Protein AF-M4S5U8-F1 (afdb_monomer_lite)

Sequence (309 aa):
MIHGLSSDLPTFKSLTFRPGLNILLADKSAGATDRQSRNGAGKTSLVELIHFLFGANAGKDSIFRSSALVGHTFEARVDVGTTLVDVARSGAKPSRVVIQGDAASWPIPPSLDVKTGDQIISNENWRSVLGALMFGLNADSDGDENVRYRPSFRSLFSYFVRRQNSDGFLSPTQQSSKQQGWDQQVAISFLLGLDAAVPQQFQEVRTRERAMGELRKAAKDGATEQRRLAALREAQDRSARAYELADRRYRAGSIGWLDVLVAQSDLLAARASHAASLRQLSLARVDLFKALGGGWSIDGAHLSERSAK

pLDDT: mean 85.34, std 16.39, range [30.62, 98.19]

Radius of gyration: 32.42 Å; chains: 1; bounding box: 84×51×80 Å

Foldseek 3Di:
DWQWKDKPQPPDDIDGDDPDDDDDDFDQPPPDDVVVVPRPGCPLVVLLLVCQQQQDAQPCPRPLLPPSRQPMKMWIFDDFQNWTWIWIAGNVCSQKIWIDTDQPPFPDFFDQDPPPRTGIDTSQLSQLRSCCRVQVDHSVPSPDPVQVQAATSSLQVLLVRARVVQVCVVDNQRRGPPDDPLSSQLNVCSVVVHPSVVSRVVVVVVVVVVLVVQLVVLVVQLVVLVVVLVVLVVQLVVLVVLLVVQVVCVVVVNDDVVSNVVSVVSNVVSVVSNVVSVVSSVVSVVSNCVSVPNPDDPPPPPDDDDDDD

Secondary structure (DSSP, 8-state):
-EEEEEES-TT---EE--SS------PPPTT--TT--S-TTSHHHHHHHHHHHTT----TT-GGGSTTTTT-EEEEEEEETTEEEEEEEESSSTTEEEEES--TTSSSPPEE-TTT--EEEEHHHHHHHHHHHHH---TTTTS-TT-TTSPPHHHHHHHHS--GGGTTTS-TT-S-TT--HHHHHHHHHHHTT--THHHHHHHHHHHHHHHHHHHHHHHHHHHHHHHHHHHHHHHHHHHHHHHHHHHHHHHTTSS-HHHHHHHHHHHHHHHHHHHHHHHHHHHHHHHHHHHTT----------------

Structure (mmCIF, N/CA/C/O backbone):
data_AF-M4S5U8-F1
#
_entry.id   AF-M4S5U8-F1
#
loop_
_atom_site.group_PDB
_atom_site.id
_atom_site.type_symbol
_atom_site.label_atom_id
_atom_site.label_alt_id
_atom_site.label_comp_id
_atom_site.label_asym_id
_atom_site.label_entity_id
_atom_site.label_seq_id
_atom_site.pdbx_PDB_ins_code
_atom_site.Cartn_x
_atom_site.Cartn_y
_atom_site.Cartn_z
_atom_site.occupancy
_atom_site.B_iso_or_equiv
_atom_site.auth_seq_id
_atom_site.auth_comp_id
_atom_site.auth_asym_id
_atom_site.auth_atom_id
_atom_site.pdbx_PDB_model_num
ATOM 1 N N . MET A 1 1 ? -19.731 -8.470 14.432 1.00 88.00 1 MET A N 1
ATOM 2 C CA . MET A 1 1 ? -20.302 -7.103 14.515 1.00 88.00 1 MET A CA 1
ATOM 3 C C . MET A 1 1 ? -19.461 -6.272 15.477 1.00 88.00 1 MET A C 1
ATOM 5 O O . MET A 1 1 ? -18.872 -6.848 16.376 1.00 88.00 1 MET A O 1
ATOM 9 N N . ILE A 1 2 ? -19.361 -4.949 15.295 1.00 94.75 2 ILE A N 1
ATOM 10 C CA . ILE A 1 2 ? -18.727 -4.064 16.293 1.00 94.75 2 ILE A CA 1
ATOM 11 C C . ILE A 1 2 ? -19.793 -3.674 17.319 1.00 94.75 2 ILE A C 1
ATOM 13 O O . ILE A 1 2 ? -20.800 -3.076 16.947 1.00 94.75 2 ILE A O 1
ATOM 17 N N . HIS A 1 3 ? -19.570 -4.005 18.588 1.00 96.25 3 HIS A N 1
ATOM 18 C CA . HIS A 1 3 ? -20.490 -3.739 19.701 1.00 96.25 3 HIS A CA 1
ATOM 19 C C . HIS A 1 3 ? -20.165 -2.447 20.437 1.00 96.25 3 HIS A C 1
ATOM 21 O O . HIS A 1 3 ? -21.056 -1.798 20.980 1.00 96.25 3 HIS A O 1
ATOM 27 N N . GLY A 1 4 ? -18.901 -2.035 20.449 1.00 96.69 4 GLY A N 1
ATOM 28 C CA . GLY A 1 4 ? -18.519 -0.793 21.102 1.00 96.69 4 GLY A CA 1
ATOM 29 C C . GLY A 1 4 ? -17.078 -0.389 20.859 1.00 96.69 4 GLY A C 1
ATOM 30 O O . GLY A 1 4 ? -16.276 -1.170 20.347 1.00 96.69 4 GLY A O 1
ATOM 31 N N . LEU A 1 5 ? -16.786 0.859 21.210 1.00 97.44 5 LEU A N 1
ATOM 32 C CA . LEU A 1 5 ? -15.460 1.461 21.140 1.00 97.44 5 LEU A CA 1
ATOM 33 C C . LEU A 1 5 ? -15.178 2.222 22.433 1.00 97.44 5 LEU A C 1
ATOM 35 O O . LEU A 1 5 ? -16.024 2.995 22.893 1.00 97.44 5 LEU A O 1
ATOM 39 N N . SER A 1 6 ? -13.984 2.036 22.977 1.00 97.19 6 SER A N 1
ATOM 40 C CA . SER A 1 6 ? -13.510 2.620 24.236 1.00 97.19 6 SER A CA 1
ATOM 41 C C . SER A 1 6 ? -12.062 3.100 24.100 1.00 97.19 6 SER A C 1
ATOM 43 O O . SER A 1 6 ? -11.360 2.787 23.134 1.00 97.19 6 SER A O 1
ATOM 45 N N . SER A 1 7 ? -11.618 3.917 25.054 1.00 97.00 7 SER A N 1
ATOM 46 C CA . SER A 1 7 ? -10.222 4.335 25.184 1.00 97.00 7 SER A CA 1
ATOM 47 C C . SER A 1 7 ? -9.916 4.724 26.627 1.00 97.00 7 SER A C 1
ATOM 49 O O . SER A 1 7 ? -10.810 5.159 27.351 1.00 97.00 7 SER A O 1
ATOM 51 N N . ASP A 1 8 ? -8.647 4.610 27.020 1.00 96.12 8 ASP A N 1
ATOM 52 C CA . ASP A 1 8 ? -8.120 5.147 28.282 1.00 96.12 8 ASP A CA 1
ATOM 53 C C . ASP A 1 8 ? -7.938 6.681 28.265 1.00 96.12 8 ASP A C 1
ATOM 55 O O . ASP A 1 8 ? -7.602 7.285 29.284 1.00 96.12 8 ASP A O 1
ATOM 59 N N . LEU A 1 9 ? -8.162 7.333 27.119 1.00 94.19 9 LEU A N 1
ATOM 60 C CA . LEU A 1 9 ? -8.158 8.785 26.991 1.00 94.19 9 LEU A CA 1
ATOM 61 C C . LEU A 1 9 ? -9.348 9.385 27.771 1.00 94.19 9 LEU A C 1
ATOM 63 O O . LEU A 1 9 ? -10.492 9.158 27.376 1.00 94.19 9 LEU A O 1
ATOM 67 N N . PRO A 1 10 ? -9.131 10.234 28.799 1.00 91.44 10 PRO A N 1
ATOM 68 C CA . PRO A 1 10 ? -10.216 10.725 29.662 1.00 91.44 10 PRO A CA 1
ATOM 69 C C . PRO A 1 10 ? -11.308 11.524 28.941 1.00 91.44 10 PRO A C 1
ATOM 71 O O . PRO A 1 10 ? -12.444 11.600 29.399 1.00 91.44 10 PRO A O 1
ATOM 74 N N . THR A 1 11 ? -10.969 12.151 27.814 1.00 89.12 11 THR A N 1
ATOM 75 C CA . THR A 1 11 ? -11.906 12.933 26.996 1.00 89.12 11 THR A CA 1
ATOM 76 C C . THR A 1 11 ? -12.647 12.089 25.957 1.00 89.12 11 THR A C 1
ATOM 78 O O . THR A 1 11 ? -13.518 12.610 25.254 1.00 89.12 11 THR A O 1
ATOM 81 N N . PHE A 1 12 ? -12.321 10.799 25.832 1.00 90.62 12 PHE A N 1
ATOM 82 C CA . PHE A 1 12 ? -12.976 9.897 24.898 1.00 90.62 12 PHE A CA 1
ATOM 83 C C . PHE A 1 12 ? -14.373 9.528 25.396 1.00 90.62 12 PHE A C 1
ATOM 85 O O . PHE A 1 12 ? -14.568 9.115 26.535 1.00 90.62 12 PHE A O 1
ATOM 92 N N . LYS A 1 13 ? -15.364 9.651 24.513 1.00 90.25 13 LYS A N 1
ATOM 93 C CA . LYS A 1 13 ? -16.731 9.213 24.792 1.00 90.25 13 LYS A CA 1
ATOM 94 C C . LYS A 1 13 ? -16.905 7.800 24.257 1.00 90.25 13 LYS A C 1
ATOM 96 O O . LYS A 1 13 ? -16.946 7.622 23.041 1.00 90.25 13 LYS A O 1
ATOM 101 N N . SER A 1 14 ? -17.010 6.826 25.157 1.00 93.38 14 SER A N 1
ATOM 102 C CA . SER A 1 14 ? -17.259 5.435 24.779 1.00 93.38 14 SER A CA 1
ATOM 103 C C . SER A 1 14 ? -18.553 5.307 23.981 1.00 93.38 14 SER A C 1
ATOM 105 O O . SER A 1 14 ? -19.569 5.927 24.301 1.00 93.38 14 SER A O 1
ATOM 107 N N . LEU A 1 15 ? -18.498 4.504 22.925 1.00 93.56 15 LEU A N 1
ATOM 108 C CA . LEU A 1 15 ? -19.612 4.268 22.019 1.00 93.56 15 LEU A CA 1
ATOM 109 C C . LEU A 1 15 ? -20.100 2.837 22.194 1.00 93.56 15 LEU A C 1
ATOM 111 O O . LEU A 1 15 ? -19.299 1.906 22.241 1.00 93.56 15 LEU A O 1
ATOM 115 N N . THR A 1 16 ? -21.417 2.664 22.235 1.00 95.38 16 THR A N 1
ATOM 116 C CA . THR A 1 16 ? -22.066 1.352 22.249 1.00 95.38 16 THR A CA 1
ATOM 117 C C . THR A 1 16 ? -23.005 1.278 21.060 1.00 95.38 16 THR A C 1
ATOM 119 O O . THR A 1 16 ? -23.885 2.125 20.902 1.00 95.38 16 THR A O 1
ATOM 122 N N . PHE A 1 17 ? -22.807 0.271 20.222 1.00 94.81 17 PHE A N 1
ATOM 123 C CA . PHE A 1 17 ? -23.616 0.029 19.041 1.00 94.81 17 PHE A CA 1
ATOM 124 C C . PHE A 1 17 ? -24.693 -1.000 19.348 1.00 94.81 17 PHE A C 1
ATOM 126 O O . PHE A 1 17 ? -24.473 -1.974 20.066 1.00 94.81 17 PHE A O 1
ATOM 133 N N . ARG A 1 18 ? -25.876 -0.779 18.784 1.00 93.50 18 ARG A N 1
ATOM 134 C CA . ARG A 1 18 ? -26.993 -1.724 18.845 1.00 93.50 18 ARG A CA 1
ATOM 135 C C . ARG A 1 18 ? -27.169 -2.403 17.488 1.00 93.50 18 ARG A C 1
ATOM 137 O O . ARG A 1 18 ? -26.711 -1.858 16.483 1.00 93.50 18 ARG A O 1
ATOM 144 N N . PRO A 1 19 ? -27.828 -3.569 17.418 1.00 92.38 19 PRO A N 1
ATOM 145 C CA . PRO A 1 19 ? -28.189 -4.161 16.137 1.00 92.38 19 PRO A CA 1
ATOM 146 C C . PRO A 1 19 ? -28.996 -3.178 15.275 1.00 92.38 19 PRO A C 1
ATOM 148 O O . PRO A 1 19 ? -29.850 -2.454 15.785 1.00 92.38 19 PRO A O 1
ATOM 151 N N . GLY A 1 20 ? -28.726 -3.157 13.968 1.00 91.56 20 GLY A N 1
ATOM 152 C CA . GLY A 1 20 ? -29.392 -2.268 13.014 1.00 91.56 20 GLY A CA 1
ATOM 153 C C . GLY A 1 20 ? -28.643 -0.957 12.748 1.00 91.56 20 GLY A C 1
ATOM 154 O O . GLY A 1 20 ? -27.411 -0.901 12.764 1.00 91.56 20 GLY A O 1
ATOM 155 N N . LEU A 1 21 ? -29.396 0.099 12.432 1.00 92.69 21 LEU A N 1
ATOM 156 C CA . LEU A 1 21 ? -28.840 1.390 12.032 1.00 92.69 21 LEU A CA 1
ATOM 157 C C . LEU A 1 21 ? -28.431 2.217 13.257 1.00 92.69 21 LEU A C 1
ATOM 159 O O . LEU A 1 21 ? -29.268 2.604 14.068 1.00 92.69 21 LEU A O 1
ATOM 163 N N . ASN A 1 22 ? -27.143 2.547 13.340 1.00 91.50 22 ASN A N 1
ATOM 164 C CA . ASN A 1 22 ? -26.602 3.467 14.336 1.00 91.50 22 ASN A CA 1
ATOM 165 C C . ASN A 1 22 ? -26.233 4.782 13.636 1.00 91.50 22 ASN A C 1
ATOM 167 O O . ASN A 1 22 ? -25.471 4.772 12.670 1.00 91.50 22 ASN A O 1
ATOM 171 N N . ILE A 1 23 ? -26.759 5.911 14.116 1.00 89.31 23 ILE A N 1
ATOM 172 C CA . ILE A 1 23 ? -26.497 7.239 13.542 1.00 89.31 23 ILE A CA 1
ATOM 173 C C . ILE A 1 23 ? -25.666 8.045 14.537 1.00 89.31 23 ILE A C 1
ATOM 175 O O . ILE A 1 23 ? -26.127 8.348 15.635 1.00 89.31 23 ILE A O 1
ATOM 179 N N . LEU A 1 24 ? -24.448 8.424 14.142 1.00 85.00 24 LEU A N 1
ATOM 180 C CA . LEU A 1 24 ? -23.614 9.329 14.929 1.00 85.00 24 LEU A CA 1
ATOM 181 C C . LEU A 1 24 ? -23.887 10.784 14.533 1.00 85.00 24 LEU A C 1
ATOM 183 O O . LEU A 1 24 ? -23.450 11.259 13.481 1.00 85.00 24 LEU A O 1
ATOM 187 N N . LEU A 1 25 ? -24.563 11.509 15.418 1.00 80.88 25 LEU A N 1
ATOM 188 C CA . LEU A 1 25 ? -24.737 12.954 15.318 1.00 80.88 25 LEU A CA 1
ATOM 189 C C . LEU A 1 25 ? -23.608 13.660 16.067 1.00 80.88 25 LEU A C 1
ATOM 191 O O . LEU A 1 25 ? -23.075 13.152 17.048 1.00 80.88 25 LEU A O 1
ATOM 195 N N . ALA A 1 26 ? -23.195 14.816 15.558 1.00 73.31 26 ALA A N 1
ATOM 196 C CA . ALA A 1 26 ? -22.118 15.575 16.179 1.00 73.31 26 ALA A CA 1
ATOM 197 C C . ALA A 1 26 ? -22.277 17.049 15.815 1.00 73.31 26 ALA A C 1
ATOM 199 O O . ALA A 1 26 ? -22.361 17.372 14.623 1.00 73.31 26 ALA A O 1
ATOM 200 N N . ASP A 1 27 ? -22.330 17.902 16.827 1.00 64.88 27 ASP A N 1
ATOM 201 C CA . ASP A 1 27 ? -22.633 19.316 16.653 1.00 64.88 27 ASP A CA 1
ATOM 202 C C . ASP A 1 27 ? -21.389 20.093 16.234 1.00 64.88 27 ASP A C 1
ATOM 204 O O . ASP A 1 27 ? -20.290 19.885 16.752 1.00 64.88 27 ASP A O 1
ATOM 208 N N . LYS A 1 28 ? -21.557 20.982 15.253 1.00 60.09 28 LYS A N 1
ATOM 209 C CA . LYS A 1 28 ? -20.497 21.890 14.811 1.00 60.09 28 LYS A CA 1
ATOM 210 C C . LYS A 1 28 ? -20.507 23.088 15.762 1.00 60.09 28 LYS A C 1
ATOM 212 O O . LYS A 1 28 ? -21.511 23.788 15.852 1.00 60.09 28 LYS A O 1
ATOM 217 N N . SER A 1 29 ? -19.414 23.325 16.481 1.00 57.16 29 SER A N 1
ATOM 218 C CA . SER A 1 29 ? -19.268 24.515 17.324 1.00 57.16 29 SER A CA 1
ATOM 219 C C . SER A 1 29 ? -19.345 25.791 16.473 1.00 57.16 29 SER A C 1
ATOM 221 O O . SER A 1 29 ? -18.844 25.829 15.342 1.00 57.16 29 SER A O 1
ATOM 223 N N . ALA A 1 30 ? -19.976 26.840 17.010 1.00 49.19 30 ALA A N 1
ATOM 224 C CA . ALA A 1 30 ? -20.129 28.127 16.336 1.00 49.19 30 ALA A CA 1
ATOM 225 C C . ALA A 1 30 ? -18.745 28.731 16.019 1.00 49.19 30 ALA A C 1
ATOM 227 O O . ALA A 1 30 ? -17.994 29.070 16.929 1.00 49.19 30 ALA A O 1
ATOM 228 N N . GLY A 1 31 ? -18.391 28.814 14.731 1.00 54.75 31 GLY A N 1
ATOM 229 C CA . GLY A 1 31 ? -17.110 29.362 14.252 1.00 54.75 31 GLY A CA 1
ATOM 230 C C . GLY A 1 31 ? -16.241 28.409 13.416 1.00 54.75 31 GLY A C 1
ATOM 231 O O . GLY A 1 31 ? -15.246 28.848 12.843 1.00 54.75 31 GLY A O 1
ATOM 232 N N . ALA A 1 32 ? -16.599 27.126 13.289 1.00 51.06 32 ALA A N 1
ATOM 233 C CA . ALA A 1 32 ? -15.823 26.182 12.480 1.00 51.06 32 ALA A CA 1
ATOM 234 C C . ALA A 1 32 ? -16.017 26.418 10.964 1.00 51.06 32 ALA A C 1
ATOM 236 O O . ALA A 1 32 ? -17.107 26.224 10.419 1.00 51.06 32 ALA A O 1
ATOM 237 N N . THR A 1 33 ? -14.942 26.802 10.271 1.00 49.12 33 THR A N 1
ATOM 238 C CA . THR A 1 33 ? -14.899 26.977 8.806 1.00 49.12 33 THR A CA 1
ATOM 239 C C . THR A 1 33 ? -14.575 25.661 8.088 1.00 49.12 33 THR A C 1
ATOM 241 O O . THR A 1 33 ? -13.889 24.799 8.632 1.00 49.12 33 THR A O 1
ATOM 244 N N . ASP A 1 34 ? -15.024 25.502 6.837 1.00 49.66 34 ASP A N 1
ATOM 245 C CA . ASP A 1 34 ? -14.869 24.257 6.051 1.00 49.66 34 ASP A CA 1
ATOM 246 C C . ASP A 1 34 ? -13.413 23.871 5.728 1.00 49.66 34 ASP A C 1
ATOM 248 O O . ASP A 1 34 ? -13.135 22.736 5.345 1.00 49.66 34 ASP A O 1
ATOM 252 N N . ARG A 1 35 ? -12.452 24.784 5.927 1.00 44.44 35 ARG A N 1
ATOM 253 C CA . ARG A 1 35 ? -11.011 24.511 5.774 1.00 44.44 35 ARG A CA 1
ATOM 254 C C . ARG A 1 35 ? -10.359 23.882 7.011 1.00 44.44 35 ARG A C 1
ATOM 256 O O . ARG A 1 35 ? -9.216 23.443 6.929 1.00 44.44 35 ARG A O 1
ATOM 263 N N . GLN A 1 36 ? -11.072 23.775 8.131 1.00 43.41 36 GLN A N 1
ATOM 264 C CA . GLN A 1 36 ? -10.662 22.983 9.293 1.00 43.41 36 GLN A CA 1
ATOM 265 C C . GLN A 1 36 ? -11.281 21.577 9.185 1.00 43.41 36 GLN A C 1
ATOM 267 O O . GLN A 1 36 ? -12.171 21.201 9.941 1.00 43.41 36 GLN A O 1
ATOM 272 N N . SER A 1 37 ? -10.829 20.795 8.198 1.00 43.94 37 SER A N 1
ATOM 273 C CA . SER A 1 37 ? -11.442 19.516 7.783 1.00 43.94 37 SER A CA 1
ATOM 274 C C . SER A 1 37 ? -11.363 18.374 8.806 1.00 43.94 37 SER A C 1
ATOM 276 O O . SER A 1 37 ? -11.996 17.331 8.633 1.00 43.94 37 SER A O 1
ATOM 278 N N . ARG A 1 38 ? -10.631 18.547 9.913 1.00 44.03 38 ARG A N 1
ATOM 279 C CA . ARG A 1 38 ? -10.746 17.665 11.081 1.00 44.03 38 ARG A CA 1
ATOM 280 C C . ARG A 1 38 ? -12.008 18.056 11.840 1.00 44.03 38 ARG A C 1
ATOM 282 O O . ARG A 1 38 ? -11.930 18.701 12.876 1.00 44.03 38 ARG A O 1
ATOM 289 N N . ASN A 1 39 ? -13.160 17.704 11.267 1.00 45.66 39 ASN A N 1
ATOM 290 C CA . ASN A 1 39 ? -14.496 18.016 11.773 1.00 45.66 39 ASN A CA 1
ATOM 291 C C . ASN A 1 39 ? -14.538 17.882 13.304 1.00 45.66 39 ASN A C 1
ATOM 293 O O . ASN A 1 39 ? -14.480 16.765 13.828 1.00 45.66 39 ASN A O 1
ATOM 297 N N . GLY A 1 40 ? -14.615 19.029 13.991 1.00 47.41 40 GLY A N 1
ATOM 298 C CA . GLY A 1 40 ? -14.373 19.246 15.427 1.00 47.41 40 GLY A CA 1
ATOM 299 C C . GLY A 1 40 ? -15.321 18.549 16.410 1.00 47.41 40 GLY A C 1
ATOM 300 O O . GLY A 1 40 ? -15.451 18.986 17.544 1.00 47.41 40 GLY A O 1
ATOM 301 N N . ALA A 1 41 ? -15.972 17.469 15.985 1.00 50.78 41 ALA A N 1
ATOM 302 C CA . ALA A 1 41 ? -16.919 16.688 16.767 1.00 50.78 41 ALA A CA 1
ATOM 303 C C . ALA A 1 41 ? -16.683 15.161 16.666 1.00 50.78 41 ALA A C 1
ATOM 305 O O . ALA A 1 41 ? -17.483 14.376 17.163 1.00 50.78 41 ALA A O 1
ATOM 306 N N . GLY A 1 42 ? -15.592 14.716 16.020 1.00 69.00 42 GLY A N 1
ATOM 307 C CA . GLY A 1 42 ? -15.089 13.334 16.127 1.00 69.00 42 GLY A CA 1
ATOM 308 C C . GLY A 1 42 ? -15.621 12.306 15.117 1.00 69.00 42 GLY A C 1
ATOM 309 O O . GLY A 1 42 ? -15.156 11.171 15.125 1.00 69.00 42 GLY A O 1
ATOM 310 N N . LYS A 1 43 ? -16.524 12.679 14.197 1.00 79.81 43 LYS A N 1
ATOM 311 C CA . LYS A 1 43 ? -17.115 11.748 13.205 1.00 79.81 43 LYS A CA 1
ATOM 312 C C . LYS A 1 43 ? -16.084 11.093 12.284 1.00 79.81 43 LYS A C 1
ATOM 314 O O . LYS A 1 43 ? -16.025 9.876 12.172 1.00 79.81 43 LYS A O 1
ATOM 319 N N . THR A 1 44 ? -15.249 11.898 11.631 1.00 82.69 44 THR A N 1
ATOM 320 C CA . THR A 1 44 ? -14.193 11.377 10.749 1.00 82.69 44 THR A CA 1
ATOM 321 C C . THR A 1 44 ? -13.159 10.587 11.556 1.00 82.69 44 THR A C 1
ATOM 323 O O . THR A 1 44 ? -12.703 9.539 11.112 1.00 82.69 44 THR A O 1
ATOM 326 N N . SER A 1 45 ? -12.850 11.038 12.777 1.00 86.62 45 SER A N 1
ATOM 327 C CA . SER A 1 45 ? -11.944 10.339 13.694 1.00 86.62 45 SER A CA 1
ATOM 328 C C . SER A 1 45 ? -12.457 8.955 14.096 1.00 86.62 45 SER A C 1
ATOM 330 O O . SER A 1 45 ? -11.645 8.055 14.269 1.00 86.62 45 SER A O 1
ATOM 332 N N . LEU A 1 46 ? -13.779 8.760 14.192 1.00 90.12 46 LEU A N 1
ATOM 333 C CA . LEU A 1 46 ? -14.381 7.449 14.444 1.00 90.12 46 LEU A CA 1
ATOM 334 C C . LEU A 1 46 ? -14.071 6.458 13.314 1.00 90.12 46 LEU A C 1
ATOM 336 O O . LEU A 1 46 ? -13.668 5.328 13.573 1.00 90.12 46 LEU A O 1
ATOM 340 N N . VAL A 1 47 ? -14.235 6.883 12.061 1.00 92.06 47 VAL A N 1
ATOM 341 C CA . VAL A 1 47 ? -13.941 6.039 10.891 1.00 92.06 47 VAL A CA 1
ATOM 342 C C . VAL A 1 47 ? -12.453 5.679 10.849 1.00 92.06 47 VAL A C 1
ATOM 344 O O . VAL A 1 47 ? -12.095 4.523 10.621 1.00 92.06 47 VAL A O 1
ATOM 347 N N . GLU A 1 48 ? -11.575 6.645 11.132 1.00 92.75 48 GLU A N 1
ATOM 348 C CA . GLU A 1 48 ? -10.132 6.392 11.242 1.00 92.75 48 GLU A CA 1
ATOM 349 C C . GLU A 1 48 ? -9.796 5.454 12.409 1.00 92.75 48 GLU A C 1
ATOM 351 O O . GLU A 1 48 ? -8.907 4.615 12.277 1.00 92.75 48 GLU A O 1
ATOM 356 N N . LEU A 1 49 ? -10.525 5.542 13.526 1.00 95.19 49 LEU A N 1
ATOM 357 C CA . LEU A 1 49 ? -10.358 4.651 14.673 1.00 95.19 49 LEU A CA 1
ATOM 358 C C . LEU A 1 49 ? -10.738 3.214 14.330 1.00 95.19 49 LEU A C 1
ATOM 360 O O . LEU A 1 49 ? -9.974 2.300 14.629 1.00 95.19 49 LEU A O 1
ATOM 364 N N . ILE A 1 50 ? -11.863 3.005 13.646 1.00 96.25 50 ILE A N 1
ATOM 365 C CA . ILE A 1 50 ? -12.245 1.672 13.172 1.00 96.25 50 ILE A CA 1
ATOM 366 C C . ILE A 1 50 ? -11.168 1.142 12.221 1.00 96.25 50 ILE A C 1
ATOM 368 O O . ILE A 1 50 ? -10.710 0.016 12.368 1.00 96.25 50 ILE A O 1
ATOM 372 N N . HIS A 1 51 ? -10.659 1.940 11.284 1.00 96.00 51 HIS A N 1
ATOM 373 C CA . HIS A 1 51 ? -9.552 1.463 10.456 1.00 96.00 51 HIS A CA 1
ATOM 374 C C . HIS A 1 51 ? -8.300 1.118 11.255 1.00 96.00 51 HIS A C 1
ATOM 376 O O . HIS A 1 51 ? -7.671 0.100 10.955 1.00 96.00 51 HIS A O 1
ATOM 382 N N . PHE A 1 52 ? -7.942 1.947 12.234 1.00 96.69 52 PHE A N 1
ATOM 383 C CA . PHE A 1 52 ? -6.805 1.715 13.107 1.00 96.69 52 PHE A CA 1
ATOM 384 C C . PHE A 1 52 ? -6.973 0.428 13.906 1.00 96.69 52 PHE A C 1
ATOM 386 O O . PHE A 1 52 ? -6.070 -0.386 13.886 1.00 96.69 52 PHE A O 1
ATOM 393 N N . LEU A 1 53 ? -8.116 0.150 14.524 1.00 97.62 53 LEU A N 1
ATOM 394 C CA . LEU A 1 53 ? -8.313 -1.100 15.270 1.00 97.62 53 LEU A CA 1
ATOM 395 C C . LEU A 1 53 ? -8.310 -2.331 14.346 1.00 97.62 53 LEU A C 1
ATOM 397 O O . LEU A 1 53 ? -7.723 -3.362 14.671 1.00 97.62 53 LEU A O 1
ATOM 401 N N . PHE A 1 54 ? -8.825 -2.188 13.125 1.00 97.06 54 PHE A N 1
ATOM 402 C CA . PHE A 1 54 ? -8.923 -3.257 12.129 1.00 97.06 54 PHE A CA 1
ATOM 403 C C . PHE A 1 54 ? -7.760 -3.227 11.129 1.00 97.06 54 PHE A C 1
ATOM 405 O O . PHE A 1 54 ? -7.938 -3.216 9.910 1.00 97.06 54 PHE A O 1
ATOM 412 N N . GLY A 1 55 ? -6.527 -3.190 11.625 1.00 95.06 55 GLY A N 1
ATOM 413 C CA . GLY A 1 55 ? -5.374 -3.538 10.795 1.00 95.06 55 GLY A CA 1
ATOM 414 C C . GLY A 1 55 ? -4.708 -2.406 10.003 1.00 95.06 55 GLY A C 1
ATOM 415 O O . GLY A 1 55 ? -3.716 -2.669 9.325 1.00 95.06 55 GLY A O 1
ATOM 416 N N . ALA A 1 56 ? -5.192 -1.158 10.038 1.00 94.75 56 ALA A N 1
ATOM 417 C CA . ALA A 1 56 ? -4.528 -0.078 9.302 1.00 94.75 56 ALA A CA 1
ATOM 418 C C . ALA A 1 56 ? -3.120 0.218 9.848 1.00 94.75 56 ALA A C 1
ATOM 420 O O . ALA A 1 56 ? -2.848 0.142 11.049 1.00 94.75 56 ALA A O 1
ATOM 421 N N . ASN A 1 57 ? -2.218 0.598 8.943 1.00 92.88 57 ASN A N 1
ATOM 422 C CA . ASN A 1 57 ? -0.873 1.018 9.314 1.00 92.88 57 ASN A CA 1
ATOM 423 C C . ASN A 1 57 ? -0.912 2.400 9.975 1.00 92.88 57 ASN A C 1
ATOM 425 O O . ASN A 1 57 ? -1.488 3.342 9.433 1.00 92.88 57 ASN A O 1
ATOM 429 N N . ALA A 1 58 ? -0.235 2.538 11.115 1.00 92.25 58 ALA A N 1
ATOM 430 C CA . ALA A 1 58 ? -0.028 3.821 11.779 1.00 92.25 58 ALA A CA 1
ATOM 431 C C . ALA A 1 58 ? 1.411 4.314 11.546 1.00 92.25 58 ALA 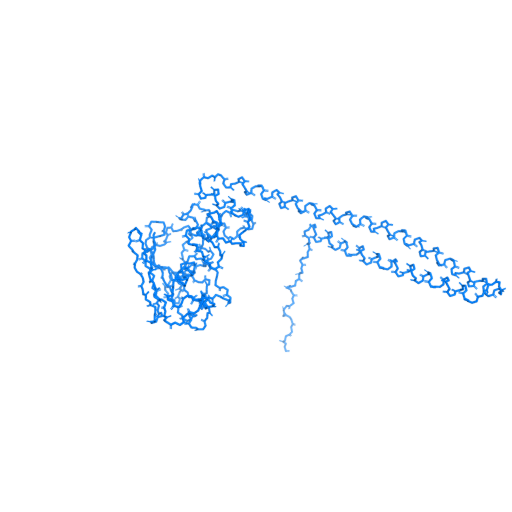A C 1
ATOM 433 O O . ALA A 1 58 ? 2.302 4.176 12.390 1.00 92.25 58 ALA A O 1
ATOM 434 N N . GLY A 1 59 ? 1.637 4.879 10.356 1.00 89.81 59 GLY A N 1
ATOM 435 C CA . GLY A 1 59 ? 2.872 5.591 10.008 1.00 89.81 59 GLY A CA 1
ATOM 436 C C . GLY A 1 59 ? 3.035 6.895 10.798 1.00 89.81 59 GLY A C 1
ATOM 437 O O . GLY A 1 59 ? 2.152 7.266 11.567 1.00 89.81 59 GLY A O 1
ATOM 438 N N . LYS A 1 60 ? 4.159 7.599 10.613 1.00 87.62 60 LYS A N 1
ATOM 439 C CA . LYS A 1 60 ? 4.492 8.823 11.373 1.00 87.62 60 LYS A CA 1
ATOM 440 C C . LYS A 1 60 ? 3.398 9.899 11.302 1.00 87.62 60 LYS A C 1
ATOM 442 O O . LYS A 1 60 ? 3.148 10.558 12.302 1.00 87.62 60 LYS A O 1
ATOM 447 N N . ASP A 1 61 ? 2.704 9.989 10.171 1.00 87.50 61 ASP A N 1
ATOM 448 C CA . ASP A 1 61 ? 1.642 10.976 9.932 1.00 87.50 61 ASP A CA 1
ATOM 449 C C . ASP A 1 61 ? 0.264 10.545 10.469 1.00 87.50 61 ASP A C 1
ATOM 451 O O . ASP A 1 61 ? -0.729 11.257 10.317 1.00 87.50 61 ASP A O 1
ATOM 455 N N . SER A 1 62 ? 0.169 9.361 11.086 1.00 89.81 62 SER A N 1
ATOM 456 C CA . SER A 1 62 ? -1.081 8.869 11.664 1.00 89.81 62 SER A CA 1
ATOM 457 C C . SER A 1 62 ? -1.517 9.733 12.841 1.00 89.81 62 SER A C 1
ATOM 459 O O . SER A 1 62 ? -0.726 10.049 13.731 1.00 89.81 62 SER A O 1
ATOM 461 N N . ILE A 1 63 ? -2.816 10.032 12.913 1.00 91.06 63 ILE A N 1
ATOM 462 C CA . ILE A 1 63 ? -3.401 10.801 14.017 1.00 91.06 63 ILE A CA 1
ATOM 463 C C . ILE A 1 63 ? -3.144 10.129 15.373 1.00 91.06 63 ILE A C 1
ATOM 465 O O . ILE A 1 63 ? -2.888 10.816 16.360 1.00 91.06 63 ILE A O 1
ATOM 469 N N . PHE A 1 64 ? -3.115 8.794 15.399 1.00 93.88 64 PHE A N 1
ATOM 470 C CA . PHE A 1 64 ? -2.874 7.996 16.602 1.00 93.88 64 PHE A CA 1
ATOM 471 C C . PHE A 1 64 ? -1.424 8.075 17.082 1.00 93.88 64 PHE A C 1
ATOM 473 O O . PHE A 1 64 ? -1.131 7.678 18.200 1.00 93.88 64 PHE A O 1
ATOM 480 N N . ARG A 1 65 ? -0.513 8.614 16.263 1.00 93.69 65 ARG A N 1
ATOM 481 C CA . ARG A 1 65 ? 0.891 8.863 16.619 1.00 93.69 65 ARG A CA 1
ATOM 482 C C . ARG A 1 65 ? 1.185 10.323 16.949 1.00 93.69 65 ARG A C 1
ATOM 484 O O . ARG A 1 65 ? 2.342 10.672 17.168 1.00 93.69 65 ARG A O 1
ATOM 491 N N . SER A 1 66 ? 0.156 11.166 17.024 1.00 93.50 66 SER A N 1
ATOM 492 C CA . SER A 1 66 ? 0.303 12.518 17.562 1.00 93.50 66 SER A CA 1
ATOM 493 C C . SER A 1 66 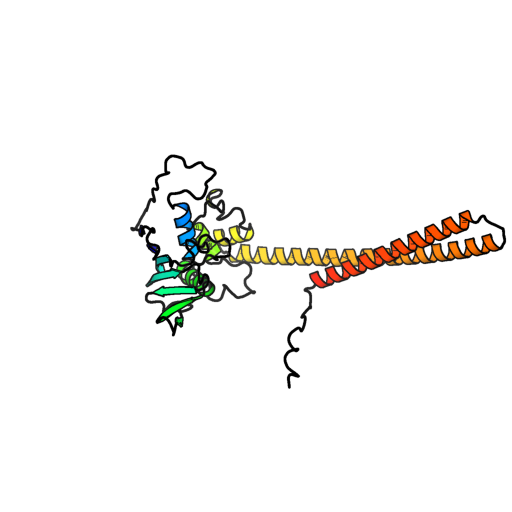? 0.613 12.473 19.059 1.00 93.50 66 SER A C 1
ATOM 495 O O . SER A 1 66 ? 0.181 11.558 19.757 1.00 93.50 66 SER A O 1
ATOM 497 N N . SER A 1 67 ? 1.322 13.481 19.569 1.00 91.75 67 SER A N 1
ATOM 498 C CA . SER A 1 67 ? 1.688 13.570 20.992 1.00 91.75 67 SER A CA 1
ATOM 499 C C . SER A 1 67 ? 0.483 13.485 21.935 1.00 91.75 67 SER A C 1
ATOM 501 O O . SER A 1 67 ? 0.605 12.940 23.024 1.00 91.75 67 SER A O 1
ATOM 503 N N . ALA A 1 68 ? -0.683 13.964 21.494 1.00 90.81 68 ALA A N 1
ATOM 504 C CA . ALA A 1 68 ? -1.921 13.922 22.262 1.00 90.81 68 ALA A CA 1
ATOM 505 C C . ALA A 1 68 ? -2.551 12.520 22.370 1.00 90.81 68 ALA A C 1
ATOM 507 O O . ALA A 1 68 ? -3.308 12.287 23.302 1.00 90.81 68 ALA A O 1
ATOM 508 N N . LEU A 1 69 ? -2.289 11.606 21.424 1.00 94.00 69 LEU A N 1
ATOM 509 C CA . LEU A 1 69 ? -2.960 10.295 21.346 1.00 94.00 69 LEU A CA 1
ATOM 510 C C . LEU A 1 69 ? -2.003 9.101 21.470 1.00 94.00 69 LEU A C 1
ATOM 512 O O . LEU A 1 69 ? -2.447 7.996 21.758 1.00 94.00 69 LEU A O 1
ATOM 516 N N . VAL A 1 70 ? -0.699 9.299 21.260 1.00 95.75 70 VAL A N 1
ATOM 517 C CA . VAL A 1 70 ? 0.291 8.210 21.191 1.00 95.75 70 VAL A CA 1
ATOM 518 C C . VAL A 1 70 ? 0.385 7.396 22.482 1.00 95.75 70 VAL A C 1
ATOM 520 O O . VAL A 1 70 ? 0.609 6.191 22.412 1.00 95.75 70 VAL A O 1
ATOM 523 N N . GLY A 1 71 ? 0.200 8.041 23.638 1.00 95.50 71 GLY A N 1
ATOM 524 C CA . GLY A 1 71 ? 0.243 7.400 24.955 1.00 95.50 71 GLY A CA 1
ATOM 525 C C . GLY A 1 71 ? -1.042 6.672 25.346 1.00 95.50 71 GLY A C 1
ATOM 526 O O . GLY A 1 71 ? -1.057 6.024 26.385 1.00 95.50 71 GLY A O 1
ATOM 527 N N . HIS A 1 72 ? -2.089 6.772 24.527 1.00 96.94 72 HIS A N 1
ATOM 528 C CA . HIS A 1 72 ? -3.401 6.210 24.808 1.00 96.94 72 HIS A CA 1
ATOM 529 C C . HIS A 1 72 ? -3.627 4.894 24.066 1.00 96.94 72 HIS A C 1
ATOM 531 O O . HIS A 1 72 ? -3.055 4.633 22.995 1.00 96.94 72 HIS A O 1
ATOM 537 N N . THR A 1 73 ? -4.476 4.063 24.652 1.00 97.44 73 THR A N 1
ATOM 538 C CA . THR A 1 73 ? -4.951 2.804 24.089 1.00 97.44 73 THR A CA 1
ATOM 539 C C . THR A 1 73 ? -6.400 2.966 23.672 1.00 97.44 73 THR A C 1
ATOM 541 O O . THR A 1 73 ? -7.220 3.544 24.387 1.00 97.44 73 THR A O 1
ATOM 544 N N . PHE A 1 74 ? -6.713 2.458 22.488 1.00 98.06 74 PHE A N 1
ATOM 545 C CA . PHE A 1 74 ? -8.068 2.392 21.970 1.00 98.06 74 PHE A CA 1
ATOM 546 C C . PHE A 1 74 ? -8.470 0.940 21.812 1.00 98.06 74 PHE A C 1
ATOM 548 O O . PHE A 1 74 ? -7.627 0.101 21.490 1.00 98.06 74 PHE A O 1
ATOM 555 N N . GLU A 1 75 ? -9.752 0.670 21.985 1.00 98.06 75 GLU A N 1
ATOM 556 C CA . GLU A 1 75 ? -10.287 -0.678 22.071 1.00 98.06 75 GLU A CA 1
ATOM 557 C C . GLU A 1 75 ? -11.608 -0.790 21.304 1.00 98.06 75 GLU A C 1
ATOM 559 O O . GLU A 1 75 ? -12.405 0.153 21.259 1.00 98.06 75 GLU A O 1
ATOM 564 N N . ALA A 1 76 ? -11.822 -1.942 20.669 1.00 98.19 76 ALA A N 1
ATOM 565 C CA . ALA A 1 76 ? -13.080 -2.326 20.046 1.00 98.19 76 ALA A CA 1
ATOM 566 C C . ALA A 1 76 ? -13.557 -3.656 20.610 1.00 98.19 76 ALA A C 1
ATOM 568 O O . ALA A 1 76 ? -12.845 -4.652 20.506 1.00 98.19 76 ALA A O 1
ATOM 569 N N . ARG A 1 77 ? -14.809 -3.682 21.065 1.00 97.88 77 ARG A N 1
ATOM 570 C CA . ARG A 1 77 ? -15.528 -4.922 21.347 1.00 97.88 77 ARG A CA 1
ATOM 571 C C . ARG A 1 77 ? -16.197 -5.415 20.077 1.00 97.88 77 ARG A C 1
ATOM 573 O O . ARG A 1 77 ? -17.049 -4.709 19.527 1.00 97.88 77 ARG A O 1
ATOM 580 N N . VAL A 1 78 ? -15.818 -6.586 19.578 1.00 97.06 78 VAL A N 1
ATOM 581 C CA . VAL A 1 78 ? -16.202 -7.045 18.236 1.00 97.06 78 VAL A CA 1
ATOM 582 C C . VAL A 1 78 ? -16.348 -8.566 18.154 1.00 97.06 78 VAL A C 1
ATOM 584 O O . VAL A 1 78 ? -15.575 -9.303 18.756 1.00 97.06 78 VAL A O 1
ATOM 587 N N . ASP A 1 79 ? -17.314 -9.042 17.362 1.00 95.19 79 ASP A N 1
ATOM 588 C CA . ASP A 1 79 ? -17.344 -10.453 16.949 1.00 95.19 79 ASP A CA 1
ATOM 589 C C . ASP A 1 79 ? -16.353 -10.707 15.813 1.00 95.19 79 ASP A C 1
ATOM 591 O O . ASP A 1 79 ? -16.436 -10.077 14.746 1.00 95.19 79 ASP A O 1
ATOM 595 N N . VAL A 1 80 ? -15.466 -11.670 16.029 1.00 94.00 80 VAL A N 1
ATOM 596 C CA . VAL A 1 80 ? -14.457 -12.133 15.079 1.00 94.00 80 VAL A CA 1
ATOM 597 C C . VAL A 1 80 ? -14.667 -13.631 14.884 1.00 94.00 80 VAL A C 1
ATOM 599 O O . VAL A 1 80 ? -14.436 -14.432 15.787 1.00 94.00 80 VAL A O 1
ATOM 602 N N . GLY A 1 81 ? -15.169 -14.019 13.710 1.00 88.62 81 GLY A N 1
ATOM 603 C CA . GLY A 1 81 ? -15.693 -15.371 13.519 1.00 88.62 81 GLY A CA 1
ATOM 604 C C . GLY A 1 81 ? -16.881 -15.616 14.455 1.00 88.62 81 GLY A C 1
ATOM 605 O O . GLY A 1 81 ? -17.873 -14.891 14.397 1.00 88.62 81 GLY A O 1
ATOM 606 N N . THR A 1 82 ? -16.773 -16.618 15.326 1.00 87.75 82 THR A N 1
ATOM 607 C CA . THR A 1 82 ? -17.804 -16.971 16.316 1.00 87.75 82 THR A CA 1
ATOM 608 C C . THR A 1 82 ? -17.501 -16.464 17.726 1.00 87.75 82 THR A C 1
ATOM 610 O O . THR A 1 82 ? -18.297 -16.714 18.630 1.00 87.75 82 THR A O 1
ATOM 613 N N . THR A 1 83 ? -16.364 -15.795 17.946 1.00 92.06 83 THR A N 1
ATOM 614 C CA . THR A 1 83 ? -15.945 -15.348 19.279 1.00 92.06 83 THR A CA 1
ATOM 615 C C . THR A 1 83 ? -16.111 -13.841 19.443 1.00 92.06 83 THR A C 1
ATOM 617 O O . THR A 1 83 ? -15.847 -13.057 18.531 1.00 92.06 83 THR A O 1
ATOM 620 N N . LEU A 1 84 ? -16.582 -13.436 20.624 1.00 95.44 84 LEU A N 1
ATOM 621 C CA . LEU A 1 84 ? -16.635 -12.039 21.039 1.00 95.44 84 LEU A CA 1
ATOM 622 C C . LEU A 1 84 ? -15.316 -11.700 21.730 1.00 95.44 84 LEU A C 1
ATOM 624 O O . LEU A 1 84 ? -14.986 -12.311 22.748 1.00 95.44 84 LEU A O 1
ATOM 628 N N . VAL A 1 85 ? -14.587 -10.733 21.184 1.00 96.62 85 VAL A N 1
ATOM 629 C CA . VAL A 1 85 ? -13.273 -10.327 21.688 1.00 96.62 85 VAL A CA 1
ATOM 630 C C . VAL A 1 85 ? -13.181 -8.815 21.825 1.00 96.62 85 VAL A C 1
ATOM 632 O O . VAL A 1 85 ? -13.843 -8.067 21.098 1.00 96.62 85 VAL A O 1
ATOM 635 N N . ASP A 1 86 ? -12.317 -8.377 22.730 1.00 97.62 86 ASP A N 1
ATOM 636 C CA . ASP A 1 86 ? -11.879 -6.994 22.818 1.00 97.62 86 ASP A CA 1
ATOM 637 C C . ASP A 1 86 ? -10.500 -6.862 22.156 1.00 97.62 86 ASP A C 1
ATOM 639 O O . ASP A 1 86 ? -9.556 -7.602 22.446 1.00 97.62 86 ASP A O 1
ATOM 643 N N . VAL A 1 87 ? -10.402 -5.945 21.194 1.00 97.81 87 VAL A N 1
ATOM 644 C CA . VAL A 1 87 ? -9.203 -5.701 20.387 1.00 97.81 87 VAL A CA 1
ATOM 645 C C . VAL A 1 87 ? -8.663 -4.327 20.727 1.00 97.81 87 VAL A C 1
ATOM 647 O O . VAL A 1 87 ? -9.316 -3.325 20.435 1.00 97.81 87 VAL A O 1
ATOM 650 N N . ALA A 1 88 ? -7.450 -4.266 21.270 1.00 97.94 88 ALA A N 1
ATOM 651 C CA . ALA A 1 88 ? -6.823 -3.026 21.701 1.00 97.94 88 ALA A CA 1
ATOM 652 C C . ALA A 1 88 ? -5.534 -2.704 20.929 1.00 97.94 88 ALA A C 1
ATOM 654 O O . ALA A 1 88 ? -4.696 -3.568 20.650 1.00 97.94 88 ALA A O 1
ATOM 655 N N . ARG A 1 89 ? -5.351 -1.423 20.585 1.00 97.56 89 ARG A N 1
ATOM 656 C CA . ARG A 1 89 ? -4.144 -0.893 19.927 1.00 97.56 89 ARG A CA 1
ATOM 657 C C . ARG A 1 89 ? -3.766 0.478 20.470 1.00 97.56 89 ARG A C 1
ATOM 659 O O . ARG A 1 89 ? -4.619 1.283 20.831 1.00 97.56 89 ARG A O 1
ATOM 666 N N . SER A 1 90 ? -2.469 0.774 20.430 1.00 96.75 90 SER A N 1
ATOM 667 C CA . SER A 1 90 ? -1.908 2.073 20.812 1.00 96.75 90 SER A CA 1
ATOM 668 C C . SER A 1 90 ? -0.950 2.596 19.742 1.00 96.75 90 SER A C 1
ATOM 670 O O . SER A 1 90 ? -0.254 1.829 19.069 1.00 96.75 90 SER A O 1
ATOM 672 N N . GLY A 1 91 ? -0.893 3.920 19.594 1.00 95.12 91 GLY A N 1
ATOM 673 C CA . GLY A 1 91 ? 0.053 4.584 18.703 1.00 95.12 91 GLY A CA 1
ATOM 674 C C . GLY A 1 91 ? 1.517 4.432 19.120 1.00 95.12 91 GLY A C 1
ATOM 675 O O . GLY A 1 91 ? 2.393 4.524 18.259 1.00 95.12 91 GLY A O 1
ATOM 676 N N . ALA A 1 92 ? 1.795 4.172 20.403 1.00 95.50 92 ALA A N 1
ATOM 677 C CA . ALA A 1 92 ? 3.150 3.948 20.910 1.00 95.50 92 ALA A CA 1
ATOM 678 C C . ALA A 1 92 ? 3.774 2.658 20.357 1.00 95.50 92 ALA A C 1
ATOM 680 O O . ALA A 1 92 ? 4.957 2.628 20.017 1.00 95.50 92 ALA A O 1
ATOM 681 N N . LYS A 1 93 ? 2.972 1.594 20.229 1.00 94.94 93 LYS A N 1
ATOM 682 C CA . LYS A 1 93 ? 3.375 0.296 19.667 1.00 94.94 93 LYS A CA 1
ATOM 683 C C . LYS A 1 93 ? 2.430 -0.074 18.517 1.00 94.94 93 LYS A C 1
ATOM 685 O O . LYS A 1 93 ? 1.621 -0.986 18.662 1.00 94.94 93 LYS A O 1
ATOM 690 N N . PRO A 1 94 ? 2.522 0.607 17.361 1.00 93.06 94 PRO A N 1
ATOM 691 C CA . PRO A 1 94 ? 1.485 0.556 16.335 1.00 93.06 94 PRO A CA 1
ATOM 692 C C . PRO A 1 94 ? 1.317 -0.825 15.697 1.00 93.06 94 PRO A C 1
ATOM 694 O O . PRO A 1 94 ? 0.228 -1.130 15.231 1.00 93.06 94 PRO A O 1
ATOM 697 N N . SER A 1 95 ? 2.350 -1.669 15.678 1.00 94.12 95 SER A N 1
ATOM 698 C CA . SER A 1 95 ? 2.261 -3.032 15.133 1.00 94.12 95 SER A CA 1
ATOM 699 C C . SER A 1 95 ? 1.789 -4.075 16.153 1.00 94.12 95 SER A C 1
ATOM 701 O O . SER A 1 95 ? 1.577 -5.220 15.766 1.00 94.12 95 SER A O 1
ATOM 703 N N . ARG A 1 96 ? 1.645 -3.705 17.434 1.00 95.94 96 ARG A N 1
ATOM 704 C CA . ARG A 1 96 ? 1.178 -4.582 18.519 1.00 95.94 96 ARG A CA 1
ATOM 705 C C . ARG A 1 96 ? -0.341 -4.470 18.620 1.00 95.94 96 ARG A C 1
ATOM 707 O O . ARG A 1 96 ? -0.857 -3.371 18.830 1.00 95.94 96 ARG A O 1
ATOM 714 N N . VAL A 1 97 ? -1.034 -5.595 18.502 1.00 97.62 97 VAL A N 1
ATOM 715 C CA . VAL A 1 97 ? -2.475 -5.709 18.741 1.00 97.62 97 VAL A CA 1
ATOM 716 C C . VAL A 1 97 ? -2.671 -6.604 19.954 1.00 97.62 97 VAL A C 1
ATOM 718 O O . VAL A 1 97 ? -2.113 -7.696 20.001 1.00 97.62 97 VAL A O 1
ATOM 721 N N . VAL A 1 98 ? -3.408 -6.121 20.945 1.00 97.69 98 VAL A N 1
ATOM 722 C CA . VAL A 1 98 ? -3.760 -6.884 22.145 1.00 97.69 98 VAL A CA 1
ATOM 723 C C . VAL A 1 98 ? -5.158 -7.447 21.958 1.00 97.69 98 VAL A C 1
ATOM 725 O O . VAL A 1 98 ? -6.046 -6.732 21.498 1.00 97.69 98 VAL A O 1
ATOM 728 N N . ILE A 1 99 ? -5.331 -8.717 22.299 1.00 97.38 99 ILE A N 1
ATOM 729 C CA . ILE A 1 99 ? -6.596 -9.438 22.213 1.00 97.38 99 ILE A CA 1
ATOM 730 C C . ILE A 1 99 ? -6.999 -9.860 23.623 1.00 97.38 99 ILE A C 1
ATOM 732 O O . ILE A 1 99 ? -6.185 -10.394 24.375 1.00 97.38 99 ILE A O 1
ATOM 736 N N . GLN A 1 100 ? -8.255 -9.632 23.983 1.00 95.38 100 GLN A N 1
ATOM 737 C CA . GLN A 1 100 ? -8.858 -10.176 25.194 1.00 95.38 100 GLN A CA 1
ATOM 738 C C . GLN A 1 100 ? -10.098 -10.986 24.807 1.00 95.38 100 GLN A C 1
ATOM 740 O O . GLN A 1 100 ? -10.974 -10.497 24.096 1.00 95.38 100 GLN A O 1
ATOM 745 N N . GLY A 1 101 ? -10.156 -12.241 25.249 1.00 91.56 101 GLY A N 1
ATOM 746 C CA . GLY A 1 101 ? -11.216 -13.191 24.902 1.00 91.56 101 GLY A CA 1
ATOM 747 C C . GLY A 1 101 ? -10.661 -14.518 24.387 1.00 91.56 101 GLY A C 1
ATOM 748 O O . GLY A 1 101 ? -9.461 -14.782 24.480 1.00 91.56 101 GLY A O 1
ATOM 749 N N . ASP A 1 102 ? -11.546 -15.370 23.869 1.00 91.56 102 ASP A N 1
ATOM 750 C CA . ASP A 1 102 ? -11.150 -16.649 23.278 1.00 91.56 102 ASP A CA 1
ATOM 751 C C . ASP A 1 102 ? -10.733 -16.471 21.810 1.00 91.56 102 ASP A C 1
ATOM 753 O O . ASP A 1 102 ? -11.537 -16.109 20.943 1.00 91.56 102 ASP A O 1
ATOM 757 N N . ALA A 1 103 ? -9.451 -16.724 21.560 1.00 92.38 103 ALA A N 1
ATOM 758 C CA . ALA A 1 103 ? -8.801 -16.644 20.257 1.00 92.38 103 ALA A CA 1
ATOM 759 C C . ALA A 1 103 ? -7.966 -17.901 19.942 1.00 92.38 103 ALA A C 1
ATOM 761 O O . ALA A 1 103 ? -7.167 -17.898 19.005 1.00 92.38 103 ALA A O 1
ATOM 762 N N . ALA A 1 104 ? -8.124 -18.986 20.712 1.00 88.75 104 ALA A N 1
ATOM 763 C CA . ALA A 1 104 ? -7.303 -20.191 20.555 1.00 88.75 104 ALA A CA 1
ATOM 764 C C . ALA A 1 104 ? -7.601 -20.947 19.249 1.00 88.75 104 ALA A C 1
ATOM 766 O O . ALA A 1 104 ? -6.727 -21.610 18.699 1.00 88.75 104 ALA A O 1
ATOM 767 N N . SER A 1 105 ? -8.834 -20.830 18.750 1.00 89.56 105 SER A N 1
ATOM 768 C CA . SER A 1 105 ? -9.308 -21.457 17.511 1.00 89.56 105 SER A CA 1
ATOM 769 C C . SER A 1 105 ? -8.988 -20.656 16.246 1.00 89.56 105 SER A C 1
ATOM 771 O O . SER A 1 105 ? -9.342 -21.077 15.143 1.00 89.56 105 SER A O 1
ATOM 773 N N . TRP A 1 106 ? -8.361 -19.485 16.377 1.00 93.69 106 TRP A N 1
ATOM 774 C CA . TRP A 1 106 ? -8.048 -18.648 15.227 1.00 93.69 106 TRP A CA 1
ATOM 775 C C . TRP A 1 106 ? -6.962 -19.287 14.352 1.00 93.69 106 TRP A C 1
ATOM 777 O O . TRP A 1 106 ? -6.078 -19.961 14.879 1.00 93.69 106 TRP A O 1
ATOM 787 N N . PRO A 1 107 ? -6.964 -19.025 13.027 1.00 92.12 107 PRO A N 1
ATOM 788 C CA . PRO A 1 107 ? -5.948 -19.559 12.117 1.00 92.12 107 PRO A CA 1
ATOM 789 C C . PRO A 1 107 ? -4.515 -19.233 12.550 1.00 92.12 107 PRO A C 1
ATOM 791 O O . PRO A 1 107 ? -3.612 -20.044 12.384 1.00 92.12 107 PRO A O 1
ATOM 794 N N . ILE A 1 108 ? -4.325 -18.043 13.127 1.00 93.25 108 ILE A N 1
ATOM 795 C CA . ILE A 1 108 ? -3.073 -17.618 13.746 1.00 93.25 108 ILE A CA 1
ATOM 796 C C . ILE A 1 108 ? -3.414 -17.129 15.161 1.00 93.25 108 ILE A C 1
ATOM 798 O O . ILE A 1 108 ? -3.906 -16.004 15.305 1.00 93.25 108 ILE A O 1
ATOM 802 N N . PRO A 1 109 ? -3.211 -17.953 16.203 1.00 92.81 109 PRO A N 1
ATOM 803 C CA . PRO A 1 109 ? -3.552 -17.573 17.566 1.00 92.81 109 PRO A CA 1
ATOM 804 C C . PRO A 1 109 ? -2.579 -16.509 18.106 1.00 92.81 109 PRO A C 1
ATOM 806 O O . PRO A 1 109 ? -1.401 -16.489 17.728 1.00 92.81 109 PRO A O 1
ATOM 809 N N . PRO A 1 110 ? -3.037 -15.612 18.997 1.00 95.12 110 PRO A N 1
ATOM 810 C CA . PRO A 1 110 ? -2.162 -14.646 19.644 1.00 95.12 110 PRO A CA 1
ATOM 811 C C . PRO A 1 110 ? -1.187 -15.336 20.614 1.00 95.12 110 PRO A C 1
ATOM 813 O O . PRO A 1 110 ? -1.509 -16.328 21.265 1.00 95.12 110 PRO A O 1
ATOM 816 N N . SER A 1 111 ? 0.014 -14.778 20.743 1.00 94.25 111 SER A N 1
ATOM 817 C CA . SER A 1 111 ? 1.038 -15.225 21.691 1.00 94.25 111 SER A CA 1
ATOM 818 C C . SER A 1 111 ? 0.896 -14.517 23.037 1.00 94.25 111 SER A C 1
ATOM 820 O O . SER A 1 111 ? 0.631 -13.316 23.067 1.00 94.25 111 SER A O 1
ATOM 822 N N . LEU A 1 112 ? 1.148 -15.220 24.140 1.00 93.75 112 LEU A N 1
ATOM 823 C CA . LEU A 1 112 ? 1.157 -14.621 25.475 1.00 93.75 112 LEU A CA 1
ATOM 824 C C . LEU A 1 112 ? 2.430 -13.790 25.701 1.00 93.75 112 LEU A C 1
ATOM 826 O O . LEU A 1 112 ? 3.548 -14.284 25.546 1.00 93.75 112 LEU A O 1
ATOM 830 N N . ASP A 1 113 ? 2.270 -12.539 26.115 1.00 91.75 113 ASP A N 1
ATOM 831 C CA . ASP A 1 113 ? 3.374 -11.685 26.543 1.00 91.75 113 ASP A CA 1
ATOM 832 C C . ASP A 1 113 ? 3.760 -11.991 27.985 1.00 91.75 113 ASP A C 1
ATOM 834 O O . ASP A 1 113 ? 3.011 -11.713 28.917 1.00 91.75 113 ASP A O 1
ATOM 838 N N . VAL A 1 114 ? 4.973 -12.501 28.180 1.00 87.31 114 VAL A N 1
ATOM 839 C CA . VAL A 1 114 ? 5.487 -12.889 29.501 1.00 87.31 114 VAL A CA 1
ATOM 840 C C . VAL A 1 114 ? 5.509 -11.713 30.488 1.00 87.31 114 VAL A C 1
ATOM 842 O O . VAL A 1 114 ? 5.408 -11.925 31.693 1.00 87.31 114 VAL A O 1
ATOM 845 N N . LYS A 1 115 ? 5.641 -10.466 30.011 1.00 88.19 115 LYS A N 1
ATOM 846 C CA . LYS A 1 115 ? 5.749 -9.291 30.893 1.00 88.19 115 LYS A CA 1
ATOM 847 C C . LYS A 1 115 ? 4.403 -8.755 31.358 1.00 88.19 115 LYS A C 1
ATOM 849 O O . LYS A 1 115 ? 4.312 -8.251 32.471 1.00 88.19 115 LYS A O 1
ATOM 854 N N . THR A 1 116 ? 3.408 -8.778 30.480 1.00 87.06 116 THR A N 1
ATOM 855 C CA . THR A 1 116 ? 2.101 -8.153 30.731 1.00 87.06 116 THR A CA 1
ATOM 856 C C . THR A 1 116 ? 1.014 -9.178 31.036 1.00 87.06 116 THR A C 1
ATOM 858 O O . THR A 1 116 ? 0.036 -8.835 31.686 1.00 87.06 116 THR A O 1
ATOM 861 N N . GLY A 1 117 ? 1.191 -10.432 30.612 1.00 88.56 117 GLY A N 1
ATOM 862 C CA . GLY A 1 117 ? 0.139 -11.449 30.619 1.00 88.56 117 GLY A CA 1
ATOM 863 C C . GLY A 1 117 ? -0.892 -11.262 29.501 1.00 88.56 117 GLY A C 1
ATOM 864 O O . GLY A 1 117 ? -1.853 -12.022 29.435 1.00 88.56 117 GLY A O 1
ATOM 865 N N . ASP A 1 118 ? -0.701 -10.278 28.617 1.00 91.62 118 ASP A N 1
ATOM 866 C CA . ASP A 1 118 ? -1.613 -9.991 27.512 1.00 91.62 118 ASP A CA 1
ATOM 867 C C . ASP A 1 118 ? -1.464 -11.026 26.389 1.00 91.62 118 ASP A C 1
ATOM 869 O O . ASP A 1 118 ? -0.347 -11.426 26.046 1.00 91.62 118 ASP A O 1
ATOM 873 N N . GLN A 1 119 ? -2.565 -11.379 25.720 1.00 95.88 119 GLN A N 1
ATOM 874 C CA . GLN A 1 119 ? -2.483 -12.047 24.421 1.00 95.88 119 GLN A CA 1
ATOM 875 C C . GLN A 1 119 ? -2.199 -11.002 23.333 1.00 95.88 119 GLN A C 1
ATOM 877 O O . GLN A 1 119 ? -2.943 -10.036 23.164 1.00 95.88 119 GLN A O 1
ATOM 882 N N . ILE A 1 120 ? -1.114 -11.182 22.583 1.00 96.69 120 ILE A N 1
ATOM 883 C CA . ILE A 1 120 ? -0.662 -10.262 21.536 1.00 96.69 120 ILE A CA 1
ATOM 884 C C . ILE A 1 120 ? -0.629 -10.959 20.185 1.00 96.69 120 ILE A C 1
ATOM 886 O O . ILE A 1 120 ? -0.125 -12.071 20.052 1.00 96.69 120 ILE A O 1
ATOM 890 N N . ILE A 1 121 ? -1.029 -10.230 19.150 1.00 96.06 121 ILE A N 1
ATOM 891 C CA . ILE A 1 121 ? -0.798 -10.586 17.755 1.00 96.06 121 ILE A CA 1
ATOM 892 C C . ILE A 1 121 ? -0.162 -9.408 16.998 1.00 96.06 121 ILE A C 1
ATOM 894 O O . ILE A 1 121 ? -0.377 -8.235 17.326 1.00 96.06 121 ILE A O 1
ATOM 898 N N . SER A 1 122 ? 0.678 -9.701 16.001 1.00 95.88 122 SER A N 1
ATOM 899 C CA . SER A 1 122 ? 1.220 -8.661 15.120 1.00 95.88 122 SER A CA 1
ATOM 900 C C . SER A 1 122 ? 0.102 -8.077 14.252 1.00 95.88 122 SER A C 1
ATOM 902 O O . SER A 1 122 ? -0.866 -8.756 13.920 1.00 95.88 122 SER A O 1
ATOM 904 N N . ASN A 1 123 ? 0.231 -6.820 13.829 1.00 95.50 123 ASN A N 1
ATOM 905 C CA . ASN A 1 123 ? -0.761 -6.195 12.949 1.00 95.50 123 ASN A CA 1
ATOM 906 C C . ASN A 1 123 ? -0.898 -6.899 11.580 1.00 95.50 123 ASN A C 1
ATOM 908 O O . ASN A 1 123 ? -1.905 -6.745 10.899 1.00 95.50 123 ASN A O 1
ATOM 912 N N . GLU A 1 124 ? 0.120 -7.634 11.146 1.00 93.50 124 GLU A N 1
ATOM 913 C CA . GLU A 1 124 ? 0.098 -8.441 9.921 1.00 93.50 124 GLU A CA 1
ATOM 914 C C . GLU A 1 124 ? -0.680 -9.742 10.118 1.00 93.50 124 GLU A C 1
ATOM 916 O O . GLU A 1 124 ? -1.643 -10.003 9.397 1.00 93.50 124 GLU A O 1
ATOM 921 N N . ASN A 1 125 ? -0.374 -10.484 11.181 1.00 94.19 125 ASN A N 1
ATOM 922 C CA . ASN A 1 125 ? -1.122 -11.688 11.532 1.00 94.19 125 ASN A CA 1
ATOM 923 C C . ASN A 1 125 ? -2.579 -11.341 11.871 1.00 94.19 125 ASN A C 1
ATOM 925 O O . ASN A 1 125 ? -3.491 -12.080 11.522 1.00 94.19 125 ASN A O 1
ATOM 929 N N . TRP A 1 126 ? -2.825 -10.172 12.469 1.00 95.94 126 TRP A N 1
ATOM 930 C CA . TRP A 1 126 ? -4.174 -9.678 12.733 1.00 95.94 126 TRP A CA 1
ATOM 931 C C . TRP A 1 126 ? -4.993 -9.488 11.453 1.00 95.94 126 TRP A C 1
ATOM 933 O O . TRP A 1 126 ? -6.135 -9.935 11.367 1.00 95.94 126 TRP A O 1
ATOM 943 N N . ARG A 1 127 ? -4.404 -8.858 10.430 1.00 95.56 127 ARG A N 1
ATOM 944 C CA . ARG A 1 127 ? -5.043 -8.705 9.115 1.00 95.56 127 ARG A CA 1
ATOM 945 C C . ARG A 1 127 ? -5.306 -10.060 8.459 1.00 95.56 127 ARG A C 1
ATOM 947 O O . ARG A 1 127 ? -6.372 -10.236 7.874 1.00 95.56 127 ARG A O 1
ATOM 954 N N . SER A 1 128 ? -4.379 -11.002 8.605 1.00 93.44 128 SER A N 1
ATOM 955 C CA . SER A 1 128 ? -4.512 -12.370 8.096 1.00 93.44 128 SER A CA 1
ATOM 956 C C . SER A 1 128 ? -5.674 -13.124 8.746 1.00 93.44 128 SER A C 1
ATOM 958 O O . SER A 1 128 ? -6.526 -13.674 8.050 1.00 93.44 128 SER A O 1
ATOM 960 N N . VAL A 1 129 ? -5.772 -13.074 10.079 1.00 94.81 129 VAL A N 1
ATOM 961 C CA . VAL A 1 129 ? -6.875 -13.671 10.849 1.00 94.81 129 VAL A CA 1
ATOM 962 C C . VAL A 1 129 ? -8.213 -13.052 10.463 1.00 94.81 129 VAL A C 1
ATOM 964 O O . VAL A 1 129 ? -9.164 -13.777 10.181 1.00 94.81 129 VAL A O 1
ATOM 967 N N . LEU A 1 130 ? -8.293 -11.720 10.396 1.00 95.50 130 LEU A N 1
ATOM 968 C CA . LEU A 1 130 ? -9.511 -11.030 9.973 1.00 95.50 130 LEU A CA 1
ATOM 969 C C . LEU A 1 130 ? -9.904 -11.392 8.535 1.00 95.50 130 LEU A C 1
ATOM 971 O O . LEU A 1 130 ? -11.082 -11.597 8.254 1.00 95.50 130 LEU A O 1
ATOM 975 N N . GLY A 1 131 ? -8.933 -11.502 7.628 1.00 94.62 131 GLY A N 1
ATOM 976 C CA . GLY A 1 131 ? -9.155 -11.947 6.254 1.00 94.62 131 GLY A CA 1
ATOM 977 C C . GLY A 1 131 ? -9.747 -13.350 6.187 1.00 94.62 131 GLY A C 1
ATOM 978 O O . GLY A 1 131 ? -10.739 -13.564 5.493 1.00 94.62 131 GLY A O 1
ATOM 979 N N . ALA A 1 132 ? -9.184 -14.285 6.946 1.00 94.19 132 ALA A N 1
ATOM 980 C CA . ALA A 1 132 ? -9.665 -15.657 7.004 1.00 94.19 132 ALA A CA 1
ATOM 981 C C . ALA A 1 132 ? -11.057 -15.766 7.634 1.00 94.19 132 ALA A C 1
ATOM 983 O O . ALA A 1 132 ? -11.952 -16.372 7.053 1.00 94.19 132 ALA A O 1
ATOM 984 N N . LEU A 1 133 ? -11.277 -15.132 8.786 1.00 94.44 133 LEU A N 1
ATOM 985 C CA . LEU A 1 133 ? -12.518 -15.296 9.546 1.00 94.44 133 LEU A CA 1
ATOM 986 C C . LEU A 1 133 ? -13.691 -14.465 9.009 1.00 94.44 133 LEU A C 1
ATOM 988 O O . LEU A 1 133 ? -14.835 -14.874 9.178 1.00 94.44 133 LEU A O 1
ATOM 992 N N . MET A 1 134 ? -13.444 -13.310 8.379 1.00 93.31 134 MET A N 1
ATOM 993 C CA . MET A 1 134 ? -14.518 -12.457 7.840 1.00 93.31 134 MET A CA 1
ATOM 994 C C . MET A 1 134 ? -14.787 -12.686 6.356 1.00 93.31 134 MET A C 1
ATOM 996 O O . MET A 1 134 ? -15.912 -12.483 5.905 1.00 93.31 134 MET A O 1
ATOM 1000 N N . PHE A 1 135 ? -13.761 -13.064 5.595 1.00 93.19 135 PHE A N 1
ATOM 1001 C CA . PHE A 1 135 ? -13.844 -13.167 4.140 1.00 93.19 135 PHE A CA 1
ATOM 1002 C C . PHE A 1 135 ? -13.456 -14.554 3.613 1.00 93.19 135 PHE A C 1
ATOM 1004 O O . PHE A 1 135 ? -13.603 -14.789 2.424 1.00 93.19 135 PHE A O 1
ATOM 1011 N N . GLY A 1 136 ? -12.982 -15.490 4.439 1.00 91.69 136 GLY A N 1
ATOM 1012 C CA . GLY A 1 136 ? -12.532 -16.799 3.948 1.00 91.69 136 GLY A CA 1
ATOM 1013 C C . GLY A 1 136 ? -11.240 -16.730 3.127 1.00 91.69 136 GLY A C 1
ATOM 1014 O O . GLY A 1 136 ? -11.021 -17.566 2.255 1.00 91.69 136 GLY A O 1
ATOM 1015 N N . LEU A 1 137 ? -10.399 -15.715 3.358 1.00 90.44 137 LEU A N 1
ATOM 1016 C CA . LEU A 1 137 ? -9.078 -15.613 2.729 1.00 90.44 137 LEU A CA 1
ATOM 1017 C C . LEU A 1 137 ? -8.079 -16.589 3.372 1.00 90.44 137 LEU A C 1
ATOM 1019 O O . LEU A 1 137 ? -8.221 -16.974 4.529 1.00 90.44 137 LEU A O 1
ATOM 1023 N N . ASN A 1 138 ? -7.015 -16.947 2.655 1.00 83.19 138 ASN A N 1
ATOM 1024 C CA . ASN A 1 138 ? -5.961 -17.796 3.219 1.00 83.19 138 ASN A CA 1
ATOM 1025 C C . ASN A 1 138 ? -5.135 -17.023 4.259 1.00 83.19 138 ASN A C 1
ATOM 1027 O O . ASN A 1 138 ? -4.599 -15.958 3.952 1.00 83.19 138 ASN A O 1
ATOM 1031 N N . ALA A 1 139 ? -4.987 -17.569 5.467 1.00 72.19 139 ALA A N 1
ATOM 1032 C CA . ALA A 1 139 ? -4.297 -16.898 6.572 1.00 72.19 139 ALA A CA 1
ATOM 1033 C C . ALA A 1 139 ? -2.780 -16.709 6.349 1.00 72.19 139 ALA A C 1
ATOM 1035 O O . ALA A 1 139 ? -2.196 -15.808 6.933 1.00 72.19 139 ALA A O 1
ATOM 1036 N N . ASP A 1 140 ? -2.149 -17.473 5.457 1.00 63.31 140 ASP A N 1
ATOM 1037 C CA . ASP A 1 140 ? -0.701 -17.362 5.197 1.00 63.31 140 ASP A CA 1
ATOM 1038 C C . ASP A 1 140 ? -0.339 -16.251 4.190 1.00 63.31 140 ASP A C 1
ATOM 1040 O O . ASP A 1 140 ? 0.822 -16.056 3.840 1.00 63.31 140 ASP A O 1
ATOM 1044 N N . SER A 1 141 ? -1.335 -15.528 3.668 1.00 53.28 141 SER A N 1
ATOM 1045 C CA . SER A 1 141 ? -1.169 -14.726 2.449 1.00 53.28 141 SER A CA 1
ATOM 1046 C C . SER A 1 141 ? -0.673 -13.289 2.640 1.00 53.28 141 SER A C 1
ATOM 1048 O O . SER A 1 141 ? -0.314 -12.661 1.647 1.00 53.28 141 SER A O 1
ATOM 1050 N N . ASP A 1 142 ? -0.616 -12.750 3.863 1.00 51.69 142 ASP A N 1
ATOM 1051 C CA . ASP A 1 142 ? -0.249 -11.334 4.081 1.00 51.69 142 ASP A CA 1
ATOM 1052 C C . ASP A 1 142 ? 1.282 -11.092 4.130 1.00 51.69 142 ASP A C 1
ATOM 1054 O O . ASP A 1 142 ? 1.703 -9.948 4.317 1.00 51.69 142 ASP A O 1
ATOM 1058 N N . GLY A 1 143 ? 2.088 -12.143 3.883 1.00 46.62 143 GLY A N 1
ATOM 1059 C CA . GLY A 1 143 ? 3.559 -12.108 3.815 1.00 46.62 143 GLY A CA 1
ATOM 1060 C C . GLY A 1 143 ? 4.213 -12.948 2.698 1.00 46.62 143 GLY A C 1
ATOM 1061 O O . GLY A 1 143 ? 5.437 -12.928 2.575 1.00 46.62 143 GLY A O 1
ATOM 1062 N N . ASP A 1 144 ? 3.445 -13.664 1.866 1.00 43.00 144 ASP A N 1
ATOM 1063 C CA . ASP A 1 144 ? 3.996 -14.471 0.765 1.00 43.00 144 ASP A CA 1
ATOM 1064 C C . ASP A 1 144 ? 4.090 -13.638 -0.531 1.00 43.00 144 ASP A C 1
ATOM 1066 O O . ASP A 1 144 ? 3.080 -13.264 -1.139 1.00 43.00 144 ASP A O 1
ATOM 1070 N N . GLU A 1 145 ? 5.316 -13.334 -0.973 1.00 42.28 145 GLU A N 1
ATOM 1071 C CA . GLU A 1 145 ? 5.598 -12.575 -2.206 1.00 42.28 145 GLU A CA 1
ATOM 1072 C C . GLU A 1 145 ? 4.985 -13.219 -3.465 1.00 42.28 145 GLU A C 1
ATOM 1074 O O . GLU A 1 145 ? 4.778 -12.540 -4.476 1.00 42.28 145 GLU A O 1
ATOM 1079 N N . ASN A 1 146 ? 4.630 -14.507 -3.403 1.00 46.09 146 ASN A N 1
ATOM 1080 C CA . ASN A 1 146 ? 4.043 -15.264 -4.510 1.00 46.09 146 ASN A CA 1
ATOM 1081 C C . ASN A 1 146 ? 2.589 -14.903 -4.852 1.00 46.09 146 ASN A C 1
ATOM 1083 O O . ASN A 1 146 ? 2.015 -15.498 -5.765 1.00 46.09 146 ASN A O 1
ATOM 1087 N N . VAL A 1 147 ? 1.965 -13.940 -4.165 1.00 58.47 147 VAL A N 1
ATOM 1088 C CA . VAL A 1 147 ? 0.522 -13.687 -4.300 1.00 58.47 147 VAL A CA 1
ATOM 1089 C C . VAL A 1 147 ? 0.192 -12.193 -4.461 1.00 58.47 147 VAL A C 1
ATOM 1091 O O . VAL A 1 147 ? -0.642 -11.609 -3.773 1.00 58.47 147 VAL A O 1
ATOM 1094 N N . ARG A 1 148 ? 0.853 -11.543 -5.421 1.00 69.00 148 ARG A N 1
ATOM 1095 C CA . ARG A 1 148 ? 0.863 -10.077 -5.588 1.00 69.00 148 ARG A CA 1
ATOM 1096 C C . ARG A 1 148 ? -0.493 -9.416 -5.890 1.00 69.00 148 ARG A C 1
ATOM 1098 O O . ARG A 1 148 ? -0.629 -8.215 -5.662 1.00 69.00 148 ARG A O 1
ATOM 1105 N N . TYR A 1 149 ? -1.474 -10.158 -6.410 1.00 81.62 149 TYR A N 1
ATOM 1106 C CA . TYR A 1 149 ? -2.732 -9.578 -6.908 1.00 81.62 149 TYR A CA 1
ATOM 1107 C C . TYR A 1 149 ? -4.004 -10.091 -6.219 1.00 81.62 149 TYR A C 1
ATOM 1109 O O . TYR A 1 149 ? -5.100 -9.762 -6.667 1.00 81.62 149 TYR A O 1
ATOM 1117 N N . ARG A 1 150 ? -3.904 -10.871 -5.134 1.00 83.56 150 ARG A N 1
ATOM 1118 C CA . ARG A 1 150 ? -5.090 -11.378 -4.417 1.00 83.56 150 ARG A CA 1
ATOM 1119 C C . ARG A 1 150 ? -5.777 -10.312 -3.558 1.00 83.56 150 ARG A C 1
ATOM 1121 O O . ARG A 1 150 ? -5.128 -9.359 -3.123 1.00 83.56 150 ARG A O 1
ATOM 1128 N N . PRO A 1 151 ? -7.085 -10.477 -3.275 1.00 88.75 151 PRO A N 1
ATOM 1129 C CA . PRO A 1 151 ? -7.768 -9.620 -2.322 1.00 88.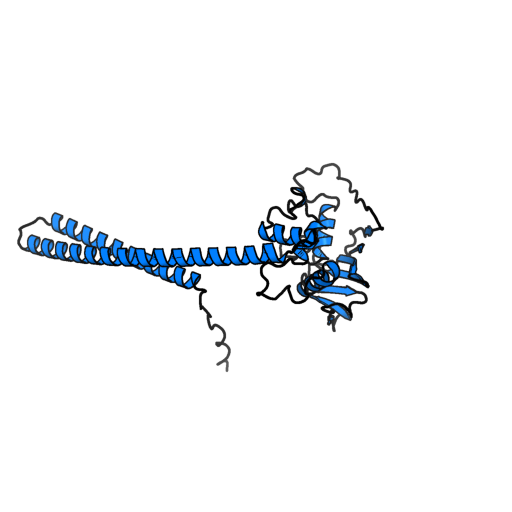75 151 PRO A CA 1
ATOM 1130 C C . PRO A 1 151 ? -7.148 -9.802 -0.936 1.00 88.75 151 PRO A C 1
ATOM 1132 O O . PRO A 1 151 ? -6.977 -10.918 -0.453 1.00 88.75 151 PRO A O 1
ATOM 1135 N N . SER A 1 152 ? -6.843 -8.684 -0.287 1.00 90.56 152 SER A N 1
ATOM 1136 C CA . SER A 1 152 ? -6.424 -8.646 1.114 1.00 90.56 152 SER A CA 1
ATOM 1137 C C . SER A 1 152 ? -7.581 -8.209 2.004 1.00 90.56 152 SER A C 1
ATOM 1139 O O . SER A 1 152 ? -8.468 -7.471 1.560 1.00 90.56 152 SER A O 1
ATOM 1141 N N . PHE A 1 153 ? -7.524 -8.543 3.296 1.00 94.00 153 PHE A N 1
ATOM 1142 C CA . PHE A 1 153 ? -8.490 -8.038 4.275 1.00 94.00 153 PHE A CA 1
ATOM 1143 C C . PHE A 1 153 ? -8.672 -6.514 4.168 1.00 94.00 153 PHE A C 1
ATOM 1145 O O . PHE A 1 153 ? -9.791 -6.012 4.136 1.00 94.00 153 PHE A O 1
ATOM 1152 N N . ARG A 1 154 ? -7.571 -5.761 4.045 1.00 93.31 154 ARG A N 1
ATOM 1153 C CA . ARG A 1 154 ? -7.601 -4.292 3.975 1.00 93.31 154 ARG A CA 1
ATOM 1154 C C . ARG A 1 154 ? -8.267 -3.766 2.706 1.00 93.31 154 ARG A C 1
ATOM 1156 O O . ARG A 1 154 ? -8.984 -2.766 2.794 1.00 93.31 154 ARG A O 1
ATOM 1163 N N . SER A 1 155 ? -8.037 -4.417 1.563 1.00 91.38 155 SER A N 1
ATOM 1164 C CA . SER A 1 155 ? -8.675 -4.048 0.292 1.00 91.38 155 SER A CA 1
ATOM 1165 C C . SER A 1 155 ? -10.198 -4.198 0.367 1.00 91.38 155 SER A C 1
ATOM 1167 O O . SER A 1 155 ? -10.919 -3.295 -0.049 1.00 91.38 155 SER A O 1
ATOM 1169 N N . LEU A 1 156 ? -10.683 -5.269 1.006 1.00 94.69 156 LEU A N 1
ATOM 1170 C CA . LEU A 1 156 ? -12.107 -5.583 1.129 1.00 94.69 156 LEU A CA 1
ATOM 1171 C C . LEU A 1 156 ? -12.790 -4.770 2.233 1.00 94.69 156 LEU A C 1
ATOM 1173 O O . LEU A 1 156 ? -13.803 -4.115 1.998 1.00 94.69 156 LEU A O 1
ATOM 1177 N N . PHE A 1 157 ? -12.208 -4.740 3.434 1.00 95.19 157 PHE A N 1
ATOM 1178 C CA . PHE A 1 157 ? -12.771 -4.063 4.606 1.00 95.19 157 PHE A CA 1
ATOM 1179 C C . PHE A 1 157 ? -13.009 -2.564 4.373 1.00 95.19 157 PHE A C 1
ATOM 1181 O O . PHE A 1 157 ? -13.953 -1.982 4.905 1.00 95.19 157 PHE A O 1
ATOM 1188 N N . SER A 1 158 ? -12.193 -1.932 3.525 1.00 94.50 158 SER A N 1
ATOM 1189 C CA . SER A 1 158 ? -12.329 -0.507 3.192 1.00 94.50 158 SER A CA 1
ATOM 1190 C C . SER A 1 158 ? -13.608 -0.170 2.412 1.00 94.50 158 SER A C 1
ATOM 1192 O O . SER A 1 158 ? -14.016 0.989 2.393 1.00 94.50 158 SER A O 1
ATOM 1194 N N . TYR A 1 159 ? -14.282 -1.157 1.813 1.00 95.06 159 TYR A N 1
ATOM 1195 C CA . TYR A 1 159 ? -15.605 -0.959 1.211 1.00 95.06 159 TYR A CA 1
ATOM 1196 C C . TYR A 1 159 ? -16.726 -0.865 2.251 1.00 95.06 159 TYR A C 1
ATOM 1198 O O . TYR A 1 159 ? -17.721 -0.184 1.995 1.00 95.06 159 TYR A O 1
ATOM 1206 N N . PHE A 1 160 ? -16.545 -1.496 3.417 1.00 93.88 160 PHE A N 1
ATOM 1207 C CA . PHE A 1 160 ? -17.483 -1.465 4.546 1.00 93.88 160 PHE A CA 1
ATOM 1208 C C . PHE A 1 160 ? -17.250 -0.261 5.462 1.00 93.88 160 PHE A C 1
ATOM 1210 O O . PHE A 1 160 ? -18.186 0.266 6.057 1.00 93.88 160 PHE A O 1
ATOM 1217 N N . VAL A 1 161 ? -16.003 0.202 5.550 1.00 93.88 161 VAL A N 1
ATOM 1218 C CA . VAL A 1 161 ? -15.603 1.375 6.332 1.00 93.88 161 VAL A CA 1
ATOM 1219 C C . VAL A 1 161 ? -14.975 2.381 5.372 1.00 93.88 161 VAL A C 1
ATOM 1221 O O . VAL A 1 161 ? -13.773 2.363 5.138 1.00 93.88 161 VAL A O 1
ATOM 1224 N N . ARG A 1 162 ? -15.795 3.227 4.740 1.00 92.50 162 ARG A N 1
ATOM 1225 C CA . ARG A 1 162 ? -15.326 4.167 3.707 1.00 92.50 162 ARG A CA 1
ATOM 1226 C C . ARG A 1 162 ? -14.783 5.455 4.317 1.00 92.50 162 ARG A C 1
ATOM 1228 O O . ARG A 1 162 ? -15.458 6.123 5.098 1.00 92.50 162 ARG A O 1
ATOM 1235 N N . ARG A 1 163 ? -13.575 5.850 3.902 1.00 90.00 163 ARG A N 1
ATOM 1236 C CA . ARG A 1 163 ? -12.932 7.102 4.334 1.00 90.00 163 ARG A CA 1
ATOM 1237 C C . ARG A 1 163 ? -13.267 8.254 3.408 1.00 90.00 163 ARG A C 1
ATOM 1239 O O . ARG A 1 163 ? -12.902 8.240 2.234 1.00 90.00 163 ARG A O 1
ATOM 1246 N N . GLN A 1 164 ? -13.829 9.315 3.977 1.00 85.88 164 GLN A N 1
ATOM 1247 C CA . GLN A 1 164 ? -14.010 10.581 3.268 1.00 85.88 164 GLN A CA 1
ATOM 1248 C C . GLN A 1 164 ? -12.667 11.197 2.850 1.00 85.88 164 GLN A C 1
ATOM 1250 O O . GLN A 1 164 ? -12.532 11.631 1.716 1.00 85.88 164 GLN A O 1
ATOM 1255 N N . ASN A 1 165 ? -11.646 11.147 3.714 1.00 85.25 165 ASN A N 1
ATOM 1256 C CA . ASN A 1 165 ? -10.304 11.680 3.421 1.00 85.25 165 ASN A CA 1
ATOM 1257 C C . ASN A 1 165 ? -9.568 10.938 2.293 1.00 85.25 165 ASN A C 1
ATOM 1259 O O . ASN A 1 165 ? -8.512 11.374 1.847 1.00 85.25 165 ASN A O 1
ATOM 1263 N N . SER A 1 166 ? -10.072 9.770 1.894 1.00 86.81 166 SER A N 1
ATOM 1264 C CA . SER A 1 166 ? -9.549 8.986 0.773 1.00 86.81 166 SER A CA 1
ATOM 1265 C C . SER A 1 166 ? -10.444 9.083 -0.460 1.00 86.81 166 SER A C 1
ATOM 1267 O O . SER A 1 166 ? -10.226 8.324 -1.400 1.00 86.81 166 SER A O 1
ATOM 1269 N N . ASP A 1 167 ? -11.445 9.968 -0.444 1.00 90.12 167 ASP A N 1
ATOM 1270 C CA . ASP A 1 167 ? -12.476 10.112 -1.472 1.00 90.12 167 ASP A CA 1
ATOM 1271 C C . ASP A 1 167 ? -13.323 8.847 -1.687 1.00 90.12 167 ASP A C 1
ATOM 1273 O O . ASP A 1 167 ? -13.893 8.628 -2.755 1.00 90.12 167 ASP A O 1
ATOM 1277 N N . GLY A 1 168 ? -13.445 7.998 -0.662 1.00 88.00 168 GLY A N 1
ATOM 1278 C CA . GLY A 1 168 ? -14.096 6.688 -0.763 1.00 88.00 168 GLY A CA 1
ATOM 1279 C C . GLY A 1 168 ? -15.603 6.727 -1.023 1.00 88.00 168 GLY A C 1
ATOM 1280 O O . GLY A 1 168 ? -16.213 5.679 -1.204 1.00 88.00 168 GLY A O 1
ATOM 1281 N N . PHE A 1 169 ? -16.216 7.912 -1.039 1.00 88.19 169 PHE A N 1
ATOM 1282 C CA . PHE A 1 169 ? -17.634 8.109 -1.355 1.00 88.19 169 PHE A CA 1
ATOM 1283 C C . PHE A 1 169 ? -17.874 8.663 -2.767 1.00 88.19 169 PHE A C 1
ATOM 1285 O O . PHE A 1 169 ? -19.029 8.805 -3.153 1.00 88.19 169 PHE A O 1
ATOM 1292 N N . LEU A 1 170 ? -16.824 8.962 -3.546 1.00 89.44 170 LEU A N 1
ATOM 1293 C CA . LEU A 1 170 ? -16.986 9.495 -4.906 1.00 89.44 170 LEU A CA 1
ATOM 1294 C C . LEU A 1 170 ? -17.592 8.481 -5.877 1.00 89.44 170 LEU A C 1
ATOM 1296 O O . LEU A 1 170 ? -18.307 8.865 -6.797 1.00 89.44 170 LEU A O 1
ATOM 1300 N N . SER A 1 171 ? -17.297 7.194 -5.691 1.00 89.81 171 SER A N 1
ATOM 1301 C CA . SER A 1 171 ? -17.791 6.128 -6.558 1.00 89.81 171 SER A CA 1
ATOM 1302 C C . SER A 1 171 ? -18.265 4.927 -5.741 1.00 89.81 171 SER A C 1
ATOM 1304 O O . SER A 1 171 ? -17.595 4.525 -4.782 1.00 89.81 171 SER A O 1
ATOM 1306 N N . PRO A 1 172 ? -19.384 4.285 -6.126 1.00 88.19 172 PRO A N 1
ATOM 1307 C CA . PRO A 1 172 ? -19.850 3.074 -5.461 1.00 88.19 172 PRO A CA 1
ATOM 1308 C C . PRO A 1 172 ? -18.861 1.913 -5.611 1.00 88.19 172 PRO A C 1
ATOM 1310 O O . PRO A 1 172 ? -18.807 1.054 -4.738 1.00 88.19 172 PRO A O 1
ATOM 1313 N N . THR A 1 173 ? -18.030 1.891 -6.654 1.00 91.12 173 THR A N 1
ATOM 1314 C CA . THR A 1 173 ? -17.116 0.772 -6.926 1.00 91.12 173 THR A CA 1
ATOM 1315 C C . THR A 1 173 ? -15.700 0.982 -6.393 1.00 91.12 173 THR A C 1
ATOM 1317 O O . THR A 1 173 ? -14.889 0.066 -6.488 1.00 91.12 173 THR A O 1
ATOM 1320 N N . GLN A 1 174 ? -15.380 2.147 -5.825 1.00 92.25 174 GLN A N 1
ATOM 1321 C CA . GLN A 1 174 ? -14.024 2.510 -5.401 1.00 92.25 174 GLN A CA 1
ATOM 1322 C C . GLN A 1 174 ? -13.992 2.871 -3.910 1.00 92.25 174 GLN A C 1
ATOM 1324 O O . GLN A 1 174 ? -14.855 3.605 -3.435 1.00 92.25 174 GLN A O 1
ATOM 1329 N N . GLN A 1 175 ? -12.989 2.379 -3.172 1.00 91.00 175 GLN A N 1
ATOM 1330 C CA . GLN A 1 175 ? -12.802 2.725 -1.748 1.00 91.00 175 GLN A CA 1
ATOM 1331 C C . GLN A 1 175 ? -11.834 3.896 -1.521 1.00 91.00 175 GLN A C 1
ATOM 1333 O O . GLN A 1 175 ? -11.864 4.529 -0.465 1.00 91.00 175 GLN A O 1
ATOM 1338 N N . SER A 1 176 ? -10.998 4.218 -2.513 1.00 92.06 176 SER A N 1
ATOM 1339 C CA . SER A 1 176 ? -10.139 5.401 -2.492 1.00 92.06 176 SER A CA 1
ATOM 1340 C C . SER A 1 176 ? -9.803 5.887 -3.895 1.00 92.06 176 SER A C 1
ATOM 1342 O O . SER A 1 176 ? -9.498 5.060 -4.747 1.00 92.06 176 SER A O 1
ATOM 1344 N N . SER A 1 177 ? -9.715 7.202 -4.110 1.00 90.31 177 SER A N 1
ATOM 1345 C CA . SER A 1 177 ? -9.237 7.798 -5.372 1.00 90.31 177 SER A CA 1
ATOM 1346 C C . SER A 1 177 ? -7.849 7.304 -5.809 1.00 90.31 177 SER A C 1
ATOM 1348 O O . SER A 1 177 ? -7.542 7.291 -6.998 1.00 90.31 177 SER A O 1
ATOM 1350 N N . LYS A 1 178 ? -7.018 6.839 -4.865 1.00 90.69 178 LYS A N 1
ATOM 1351 C CA . LYS A 1 178 ? -5.683 6.267 -5.121 1.00 90.69 178 LYS A CA 1
ATOM 1352 C C . LYS A 1 178 ? -5.690 4.758 -5.387 1.00 90.69 178 LYS A C 1
ATOM 1354 O O . LYS A 1 178 ? -4.630 4.182 -5.628 1.00 90.69 178 LYS A O 1
ATOM 1359 N N . GLN A 1 179 ? -6.845 4.104 -5.293 1.00 90.19 179 GLN A N 1
ATOM 1360 C CA . GLN A 1 179 ? -6.973 2.672 -5.539 1.00 90.19 179 GLN A CA 1
ATOM 1361 C C . GLN A 1 179 ? -6.647 2.352 -7.000 1.00 90.19 179 GLN A C 1
ATOM 1363 O O . GLN A 1 179 ? -7.145 3.009 -7.913 1.00 90.19 179 GLN A O 1
ATOM 1368 N N . GLN A 1 180 ? -5.813 1.336 -7.221 1.00 89.38 180 GLN A N 1
ATOM 1369 C CA . GLN A 1 180 ? -5.467 0.903 -8.572 1.00 89.38 180 GLN A CA 1
ATOM 1370 C C . GLN A 1 180 ? -6.645 0.157 -9.206 1.00 89.38 180 GLN A C 1
ATOM 1372 O O . GLN A 1 180 ? -7.353 -0.585 -8.529 1.00 89.38 180 GLN A O 1
ATOM 1377 N N . GLY A 1 181 ? -6.833 0.314 -10.520 1.00 89.00 181 GLY A N 1
ATOM 1378 C CA . GLY A 1 181 ? -7.977 -0.283 -11.219 1.00 89.00 181 GLY A CA 1
ATOM 1379 C C . GLY A 1 181 ? -8.043 -1.812 -11.116 1.00 89.00 181 GLY A C 1
ATOM 1380 O O . GLY A 1 181 ? -9.134 -2.361 -11.002 1.00 89.00 181 GLY A O 1
ATOM 1381 N N . TRP A 1 182 ? -6.897 -2.503 -11.093 1.00 87.62 182 TRP A N 1
ATOM 1382 C CA . TRP A 1 182 ? -6.872 -3.959 -10.909 1.00 87.62 182 TRP A CA 1
ATOM 1383 C C . TRP A 1 182 ? -7.312 -4.360 -9.494 1.00 87.62 182 TRP A C 1
ATOM 1385 O O . TRP A 1 182 ? -8.101 -5.285 -9.350 1.00 87.62 182 TRP A O 1
ATOM 1395 N N . ASP A 1 183 ? -6.870 -3.632 -8.462 1.00 89.94 183 ASP A N 1
ATOM 1396 C CA . ASP A 1 183 ? -7.239 -3.898 -7.064 1.00 89.94 183 ASP A CA 1
ATOM 1397 C C . ASP A 1 183 ? -8.741 -3.676 -6.862 1.00 89.94 183 ASP A C 1
ATOM 1399 O O . ASP A 1 183 ? -9.426 -4.491 -6.252 1.00 89.94 183 ASP A O 1
ATOM 1403 N N . GLN A 1 184 ? -9.285 -2.624 -7.480 1.00 92.38 184 GLN A N 1
ATOM 1404 C CA . GLN A 1 184 ? -10.724 -2.385 -7.530 1.00 92.38 184 GLN A CA 1
ATOM 1405 C C . GLN A 1 184 ? -11.476 -3.562 -8.171 1.00 92.38 184 GLN A C 1
ATOM 1407 O O . GLN A 1 184 ? -12.477 -4.022 -7.625 1.00 92.38 184 GLN A O 1
ATOM 1412 N N . GLN A 1 185 ? -11.013 -4.053 -9.325 1.00 90.62 185 GLN A N 1
ATOM 1413 C CA . GLN A 1 185 ? -11.647 -5.174 -10.026 1.00 90.62 185 GLN A CA 1
ATOM 1414 C C . GLN A 1 185 ? -11.608 -6.458 -9.200 1.00 90.62 185 GLN A C 1
ATOM 1416 O O . GLN A 1 185 ? -12.627 -7.136 -9.093 1.00 90.62 185 GLN A O 1
ATOM 1421 N N . VAL A 1 186 ? -10.464 -6.772 -8.592 1.00 90.81 186 VAL A N 1
ATOM 1422 C CA . VAL A 1 186 ? -10.298 -7.945 -7.728 1.00 90.81 186 VAL A CA 1
ATOM 1423 C C . VAL A 1 186 ? -11.215 -7.847 -6.510 1.00 90.81 186 VAL A C 1
ATOM 1425 O O . VAL A 1 186 ? -11.968 -8.783 -6.243 1.00 90.81 186 VAL A O 1
ATOM 1428 N N . ALA A 1 187 ? -11.212 -6.709 -5.811 1.00 92.31 187 ALA A N 1
ATOM 1429 C CA . ALA A 1 187 ? -12.022 -6.508 -4.614 1.00 92.31 187 ALA A CA 1
ATOM 1430 C C . ALA A 1 187 ? -13.526 -6.565 -4.912 1.00 92.31 187 ALA A C 1
ATOM 1432 O O . ALA A 1 187 ? -14.259 -7.265 -4.221 1.00 92.31 187 ALA A O 1
ATOM 1433 N N . ILE A 1 188 ? -13.999 -5.876 -5.955 1.00 93.25 188 ILE A N 1
ATOM 1434 C CA . ILE A 1 188 ? -15.421 -5.893 -6.327 1.00 93.25 188 ILE A CA 1
ATOM 1435 C C . ILE A 1 188 ? -15.852 -7.276 -6.811 1.00 93.25 188 ILE A C 1
ATOM 1437 O O . ILE A 1 188 ? -16.918 -7.734 -6.411 1.00 93.25 188 ILE A O 1
ATOM 1441 N N . SER A 1 189 ? -15.034 -7.958 -7.619 1.00 93.00 189 SER A N 1
ATOM 1442 C CA . SER A 1 189 ? -15.348 -9.323 -8.062 1.00 93.00 189 SER A CA 1
ATOM 1443 C C . SER A 1 189 ? -15.519 -10.241 -6.857 1.00 93.00 189 SER A C 1
ATOM 1445 O O . SER A 1 189 ? -16.546 -10.897 -6.732 1.00 93.00 189 SER A O 1
ATOM 1447 N N . PHE A 1 190 ? -14.578 -10.181 -5.915 1.00 93.62 190 PHE A N 1
ATOM 1448 C CA . PHE A 1 190 ? -14.644 -10.948 -4.679 1.00 93.62 190 PHE A CA 1
ATOM 1449 C C . PHE A 1 190 ? -15.902 -10.635 -3.852 1.00 93.62 190 PHE A C 1
ATOM 1451 O O . PHE A 1 190 ? -16.627 -11.545 -3.462 1.00 93.62 190 PHE A O 1
ATOM 1458 N N . LEU A 1 191 ? -16.197 -9.352 -3.610 1.00 93.69 191 LEU A N 1
ATOM 1459 C CA . LEU A 1 191 ? -17.348 -8.932 -2.797 1.00 93.69 191 LEU A CA 1
ATOM 1460 C C . LEU A 1 191 ? -18.698 -9.291 -3.428 1.00 93.69 191 LEU A C 1
ATOM 1462 O O . LEU A 1 191 ? -19.674 -9.476 -2.706 1.00 93.69 191 LEU A O 1
ATOM 1466 N N . LEU A 1 192 ? -18.760 -9.384 -4.756 1.00 93.19 192 LEU A N 1
ATOM 1467 C CA . LEU A 1 192 ? -19.952 -9.808 -5.490 1.00 93.19 192 LEU A CA 1
ATOM 1468 C C . LEU A 1 192 ? -20.050 -11.335 -5.650 1.00 93.19 192 LEU A C 1
ATOM 1470 O O . LEU A 1 192 ? -20.989 -11.809 -6.286 1.00 93.19 192 LEU A O 1
ATOM 1474 N N . GLY A 1 193 ? -19.104 -12.105 -5.101 1.00 90.56 193 GLY A N 1
ATOM 1475 C CA . GLY A 1 193 ? -19.059 -13.562 -5.252 1.00 90.56 193 GLY A CA 1
ATOM 1476 C C . GLY A 1 193 ? -18.673 -14.029 -6.660 1.00 90.56 193 GLY A C 1
ATOM 1477 O O . GLY A 1 193 ? -18.946 -15.169 -7.027 1.00 90.56 193 GLY A O 1
ATOM 1478 N N . LEU A 1 194 ? -18.063 -13.152 -7.460 1.00 90.44 194 LEU A N 1
ATOM 1479 C CA . LEU A 1 194 ? -17.486 -13.484 -8.759 1.00 90.44 194 LEU A CA 1
ATOM 1480 C C . LEU A 1 194 ? -16.073 -14.048 -8.581 1.00 90.44 194 LEU A C 1
ATOM 1482 O O . LEU A 1 194 ? -15.397 -13.789 -7.583 1.00 90.44 194 LEU A O 1
ATOM 1486 N N . ASP A 1 195 ? -15.596 -14.779 -9.588 1.00 85.19 195 ASP A N 1
ATOM 1487 C CA . ASP A 1 195 ? -14.248 -15.340 -9.564 1.00 85.19 195 ASP A CA 1
ATOM 1488 C C . ASP A 1 195 ? -13.178 -14.236 -9.641 1.00 85.19 195 ASP A C 1
ATOM 1490 O O . ASP A 1 195 ? -12.889 -13.666 -10.698 1.00 85.19 195 ASP A O 1
ATOM 1494 N N . ALA A 1 196 ? -12.567 -13.940 -8.493 1.00 82.19 196 ALA A N 1
ATOM 1495 C CA . ALA A 1 196 ? -11.495 -12.963 -8.375 1.00 82.19 196 ALA A CA 1
ATOM 1496 C C . ALA A 1 196 ? -10.168 -13.443 -8.997 1.00 82.19 196 ALA A C 1
ATOM 1498 O O . ALA A 1 196 ? -9.268 -12.621 -9.188 1.00 82.19 196 ALA A O 1
ATOM 1499 N N . ALA A 1 197 ? -10.027 -14.730 -9.341 1.00 81.94 197 ALA A N 1
ATOM 1500 C CA . ALA A 1 197 ? -8.832 -15.266 -9.991 1.00 81.94 197 ALA A CA 1
ATOM 1501 C C . ALA A 1 197 ? -8.677 -14.757 -11.433 1.00 81.94 197 ALA A C 1
ATOM 1503 O O . ALA A 1 197 ? -7.557 -14.564 -11.903 1.00 81.94 197 ALA A O 1
ATOM 1504 N N . VAL A 1 198 ? -9.781 -14.460 -12.124 1.00 81.00 198 VAL A N 1
ATOM 1505 C CA . VAL A 1 198 ? -9.753 -13.921 -13.493 1.00 81.00 198 VAL A CA 1
ATOM 1506 C C . VAL A 1 198 ? -9.054 -12.550 -13.561 1.00 81.00 198 VAL A C 1
ATOM 1508 O O . VAL A 1 198 ? -8.068 -12.423 -14.296 1.00 81.00 198 VAL A O 1
ATOM 1511 N N . PRO A 1 199 ? -9.481 -11.512 -12.805 1.00 80.19 199 PRO A N 1
ATOM 1512 C CA . PRO A 1 199 ? -8.786 -10.224 -12.814 1.00 80.19 199 PRO A CA 1
ATOM 1513 C C . PRO A 1 199 ? -7.357 -10.311 -12.255 1.00 80.19 199 PRO A C 1
ATOM 1515 O O . PRO A 1 199 ? -6.489 -9.568 -12.715 1.00 80.19 199 PRO A O 1
ATOM 1518 N N . GLN A 1 200 ? -7.086 -11.235 -11.325 1.00 80.75 200 GLN A N 1
ATOM 1519 C CA . GLN A 1 200 ? -5.734 -11.521 -10.826 1.00 80.75 200 GLN A CA 1
ATOM 1520 C C . GLN A 1 200 ? -4.792 -11.973 -11.944 1.00 80.75 200 GLN A C 1
ATOM 1522 O O . GLN A 1 200 ? -3.795 -11.308 -12.222 1.00 80.75 200 GLN A O 1
ATOM 1527 N N . GLN A 1 201 ? -5.139 -13.068 -12.624 1.00 80.00 201 GLN A N 1
ATOM 1528 C CA . GLN A 1 201 ? -4.331 -13.653 -13.697 1.00 80.00 201 GLN A CA 1
ATOM 1529 C C . GLN A 1 201 ? -4.118 -12.659 -14.839 1.00 80.00 201 GLN A C 1
ATOM 1531 O O . GLN A 1 201 ? -3.024 -12.541 -15.391 1.00 80.00 201 GLN A O 1
ATOM 1536 N N . PHE A 1 202 ? -5.149 -11.884 -15.178 1.00 81.12 202 PHE A N 1
ATOM 1537 C CA . PHE A 1 202 ? -5.029 -10.863 -16.209 1.00 81.12 202 PHE A CA 1
ATOM 1538 C C . PHE A 1 202 ? -4.026 -9.764 -15.829 1.00 81.12 202 PHE A C 1
ATOM 1540 O O . PHE A 1 202 ? -3.253 -9.299 -16.672 1.00 81.12 202 PHE A O 1
ATOM 1547 N N . GLN A 1 203 ? -3.997 -9.361 -14.557 1.00 83.19 203 GLN A N 1
ATOM 1548 C CA . GLN A 1 203 ? -3.034 -8.380 -14.075 1.00 83.19 203 GLN A CA 1
ATOM 1549 C C . GLN A 1 203 ? -1.602 -8.939 -14.042 1.00 83.19 203 GLN A C 1
ATOM 1551 O O . GLN A 1 203 ? -0.669 -8.219 -14.407 1.00 83.19 203 GLN A O 1
ATOM 1556 N N . GLU A 1 204 ? -1.419 -10.214 -13.694 1.00 82.12 204 GLU A N 1
ATOM 1557 C CA . GLU A 1 204 ? -0.123 -10.904 -13.783 1.00 82.12 204 GLU A CA 1
ATOM 1558 C C . GLU A 1 204 ? 0.420 -10.890 -15.214 1.00 82.12 204 GLU A C 1
ATOM 1560 O O . GLU A 1 204 ? 1.566 -10.488 -15.448 1.00 82.12 204 GLU A O 1
ATOM 1565 N N . VAL A 1 205 ? -0.424 -11.252 -16.186 1.00 81.38 205 VAL A N 1
ATOM 1566 C CA . VAL A 1 205 ? -0.073 -11.227 -17.612 1.00 81.38 205 VAL A CA 1
ATOM 1567 C C . VAL A 1 205 ? 0.319 -9.817 -18.043 1.00 81.38 205 VAL A C 1
ATOM 1569 O O . VAL A 1 205 ? 1.388 -9.639 -18.623 1.00 81.38 205 VAL A O 1
ATOM 1572 N N . ARG A 1 206 ? -0.463 -8.790 -17.689 1.00 80.81 206 ARG A N 1
ATOM 1573 C CA . ARG A 1 206 ? -0.142 -7.389 -18.015 1.00 80.81 206 ARG A CA 1
ATOM 1574 C C . ARG A 1 206 ? 1.188 -6.929 -17.433 1.00 80.81 206 ARG A C 1
ATOM 1576 O O . ARG A 1 206 ? 1.951 -6.234 -18.106 1.00 80.81 206 ARG A O 1
ATOM 1583 N N . THR A 1 207 ? 1.480 -7.279 -16.182 1.00 82.75 207 THR A N 1
ATOM 1584 C CA . THR A 1 207 ? 2.765 -6.937 -15.565 1.00 82.75 207 THR A CA 1
ATOM 1585 C C . THR A 1 207 ? 3.918 -7.646 -16.274 1.00 82.75 207 THR A C 1
ATOM 1587 O O . THR A 1 207 ? 4.935 -7.007 -16.552 1.00 82.75 207 THR A O 1
ATOM 1590 N N . ARG A 1 208 ? 3.744 -8.916 -16.655 1.00 81.88 208 ARG A N 1
ATOM 1591 C CA . ARG A 1 208 ? 4.735 -9.663 -17.437 1.00 81.88 208 ARG A CA 1
ATOM 1592 C C . ARG A 1 208 ? 4.955 -9.054 -18.820 1.00 81.88 208 ARG A C 1
ATOM 1594 O O . ARG A 1 208 ? 6.099 -8.851 -19.214 1.00 81.88 208 ARG A O 1
ATOM 1601 N N . GLU A 1 209 ? 3.892 -8.719 -19.545 1.00 83.75 209 GLU A N 1
ATOM 1602 C CA . GLU A 1 209 ? 3.975 -8.068 -20.858 1.00 83.75 209 GLU A CA 1
ATOM 1603 C C . GLU A 1 209 ? 4.691 -6.722 -20.784 1.00 83.75 209 GLU A C 1
ATOM 1605 O O . GLU A 1 209 ? 5.548 -6.430 -21.620 1.00 83.75 209 GLU A O 1
ATOM 1610 N N . ARG A 1 210 ? 4.397 -5.920 -19.756 1.00 82.25 210 ARG A N 1
ATOM 1611 C CA . ARG A 1 210 ? 5.077 -4.643 -19.528 1.00 82.25 210 ARG A CA 1
ATOM 1612 C C . ARG A 1 210 ? 6.574 -4.836 -19.294 1.00 82.25 210 ARG A C 1
ATOM 1614 O O . ARG A 1 210 ? 7.366 -4.162 -19.947 1.00 82.25 210 ARG A O 1
ATOM 1621 N N . ALA A 1 211 ? 6.955 -5.787 -18.441 1.00 80.38 211 ALA A N 1
ATOM 1622 C CA . ALA A 1 211 ? 8.358 -6.122 -18.202 1.00 80.38 211 ALA A CA 1
ATOM 1623 C C . ALA A 1 211 ? 9.060 -6.593 -19.491 1.00 80.38 211 ALA A C 1
ATOM 1625 O O . ALA A 1 211 ? 10.169 -6.159 -19.798 1.00 80.38 211 ALA A O 1
ATOM 1626 N N . MET A 1 212 ? 8.391 -7.418 -20.307 1.00 82.38 212 MET A N 1
ATOM 1627 C CA . MET A 1 212 ? 8.906 -7.832 -21.619 1.00 82.38 212 MET A CA 1
ATOM 1628 C C . MET A 1 212 ? 9.057 -6.651 -22.587 1.00 82.38 212 MET A C 1
ATOM 1630 O O . MET A 1 212 ? 10.020 -6.597 -23.351 1.00 82.38 212 MET A O 1
ATOM 1634 N N . GLY A 1 213 ? 8.128 -5.694 -22.565 1.00 83.88 213 GLY A N 1
ATOM 1635 C CA . GLY A 1 213 ? 8.207 -4.465 -23.352 1.00 83.88 213 GLY A CA 1
ATOM 1636 C C . GLY A 1 213 ? 9.406 -3.597 -22.967 1.00 83.88 213 GLY A C 1
ATOM 1637 O O . GLY A 1 213 ? 10.137 -3.140 -23.847 1.00 83.88 213 GLY A O 1
ATOM 1638 N N . GLU A 1 214 ? 9.648 -3.419 -21.668 1.00 82.62 214 GLU A N 1
ATOM 1639 C CA . GLU A 1 214 ? 10.802 -2.678 -21.140 1.00 82.62 214 GLU A CA 1
ATOM 1640 C C . GLU A 1 214 ? 12.129 -3.355 -21.514 1.00 82.62 214 GLU A C 1
ATOM 1642 O O . GLU A 1 214 ? 13.039 -2.691 -22.012 1.00 82.62 214 GLU A O 1
ATOM 1647 N N . LEU A 1 215 ? 12.206 -4.685 -21.404 1.00 82.31 215 LEU A N 1
ATOM 1648 C CA . LEU A 1 215 ? 13.354 -5.478 -21.854 1.00 82.31 215 LEU A CA 1
ATOM 1649 C C . LEU A 1 215 ? 13.626 -5.336 -23.354 1.00 82.31 215 LEU A C 1
ATOM 1651 O O . LEU A 1 215 ? 14.759 -5.083 -23.765 1.00 82.31 215 LEU A O 1
ATOM 1655 N N . ARG A 1 216 ? 12.587 -5.474 -24.187 1.00 83.50 216 ARG A N 1
ATOM 1656 C CA . ARG A 1 216 ? 12.701 -5.311 -25.646 1.00 83.50 216 ARG A CA 1
ATOM 1657 C C . ARG A 1 216 ? 13.188 -3.915 -26.014 1.00 83.50 216 ARG A C 1
ATOM 1659 O O . ARG A 1 216 ? 14.014 -3.782 -26.916 1.00 83.50 216 ARG A O 1
ATOM 1666 N N . LYS A 1 217 ? 12.694 -2.886 -25.321 1.00 85.62 217 LYS A N 1
ATOM 1667 C CA . LYS A 1 217 ? 13.126 -1.501 -25.518 1.00 85.62 217 LYS A CA 1
ATOM 1668 C C . LYS A 1 217 ? 14.607 -1.335 -25.169 1.00 85.62 217 LYS A C 1
ATOM 1670 O O . LYS A 1 217 ? 15.367 -0.904 -26.029 1.00 85.62 217 LYS A O 1
ATOM 1675 N N . ALA A 1 218 ? 15.030 -1.770 -23.981 1.00 81.25 218 ALA A N 1
ATOM 1676 C CA . ALA A 1 218 ? 16.427 -1.685 -23.552 1.00 81.25 218 ALA A CA 1
ATOM 1677 C C . ALA A 1 218 ? 17.383 -2.426 -24.507 1.00 81.25 218 ALA A C 1
ATOM 1679 O O . ALA A 1 218 ? 18.438 -1.905 -24.871 1.00 81.25 218 ALA A O 1
ATOM 1680 N N . ALA A 1 219 ? 16.994 -3.615 -24.981 1.00 82.12 219 ALA A N 1
ATOM 1681 C CA . ALA A 1 219 ? 17.776 -4.380 -25.950 1.00 82.12 219 ALA A CA 1
ATOM 1682 C C . ALA A 1 219 ? 17.897 -3.664 -27.309 1.00 82.12 219 ALA A C 1
ATOM 1684 O O . ALA A 1 219 ? 18.985 -3.606 -27.888 1.00 82.12 219 ALA A O 1
ATOM 1685 N N . LYS A 1 220 ? 16.798 -3.090 -27.818 1.00 87.38 220 LYS A N 1
ATOM 1686 C CA . LYS A 1 220 ? 16.786 -2.338 -29.082 1.00 87.38 220 LYS A CA 1
ATOM 1687 C C . LYS A 1 220 ? 17.632 -1.067 -28.998 1.00 87.38 220 LYS A C 1
ATOM 1689 O O . LYS A 1 220 ? 18.375 -0.774 -29.940 1.00 87.38 220 LYS A O 1
ATOM 1694 N N . ASP A 1 221 ? 17.532 -0.336 -27.893 1.00 85.12 221 ASP A N 1
ATOM 1695 C CA . ASP A 1 221 ? 18.288 0.895 -27.663 1.00 85.12 221 ASP A CA 1
ATOM 1696 C C . ASP A 1 221 ? 19.793 0.589 -27.611 1.00 85.12 221 ASP A C 1
ATOM 1698 O O . ASP A 1 221 ? 20.575 1.217 -28.327 1.00 85.12 221 ASP A O 1
ATOM 1702 N N . GLY A 1 222 ? 20.195 -0.466 -26.891 1.00 85.12 222 GLY A N 1
ATOM 1703 C CA . GLY A 1 222 ? 21.584 -0.935 -26.864 1.00 85.12 222 GLY A CA 1
ATOM 1704 C C . GLY A 1 222 ? 22.118 -1.336 -28.245 1.00 85.12 222 GLY A C 1
ATOM 1705 O O . GLY A 1 222 ? 23.210 -0.921 -28.628 1.00 85.12 222 GLY A O 1
ATOM 1706 N N . ALA A 1 223 ? 21.345 -2.094 -29.030 1.00 87.38 223 ALA A N 1
ATOM 1707 C CA . ALA A 1 223 ? 21.749 -2.501 -30.379 1.00 87.38 223 ALA A CA 1
ATOM 1708 C C . ALA A 1 223 ? 21.886 -1.308 -31.344 1.00 87.38 223 ALA A C 1
ATOM 1710 O O . ALA A 1 223 ? 22.790 -1.273 -32.182 1.00 87.38 223 ALA A O 1
ATOM 1711 N N . THR A 1 224 ? 20.999 -0.318 -31.228 1.00 88.38 224 THR A N 1
ATOM 1712 C CA . THR A 1 224 ? 21.048 0.906 -32.043 1.00 88.38 224 THR A CA 1
ATOM 1713 C C . THR A 1 224 ? 22.271 1.748 -31.683 1.00 88.38 224 THR A C 1
ATOM 1715 O O . THR A 1 224 ? 22.989 2.208 -32.573 1.00 88.38 224 THR A O 1
ATOM 1718 N N . GLU A 1 225 ? 22.567 1.875 -30.389 1.00 88.31 225 GLU A N 1
ATOM 1719 C CA . GLU A 1 225 ? 23.714 2.640 -29.904 1.00 88.31 225 GLU A CA 1
ATOM 1720 C C . GLU A 1 225 ? 25.054 1.984 -30.273 1.00 88.31 225 GLU A C 1
ATOM 1722 O O . GLU A 1 225 ? 25.999 2.680 -30.633 1.00 88.31 225 GLU A O 1
ATOM 1727 N N . GLN A 1 226 ? 25.135 0.649 -30.307 1.00 89.75 226 GLN A N 1
ATOM 1728 C CA . GLN A 1 226 ? 26.322 -0.061 -30.809 1.00 89.75 226 GLN A CA 1
ATOM 1729 C C . GLN A 1 226 ? 26.634 0.277 -32.273 1.00 89.75 226 GLN A C 1
ATOM 1731 O O . GLN A 1 226 ? 27.792 0.519 -32.619 1.00 89.75 226 GLN A O 1
ATOM 1736 N N . ARG A 1 227 ? 25.611 0.331 -33.139 1.00 90.75 227 ARG A N 1
ATOM 1737 C CA . ARG A 1 227 ? 25.791 0.725 -34.549 1.00 90.75 227 ARG A CA 1
ATOM 1738 C C . ARG A 1 227 ? 26.250 2.177 -34.666 1.00 90.75 227 ARG A C 1
ATOM 1740 O O . ARG A 1 227 ? 27.135 2.475 -35.465 1.00 90.75 227 ARG A O 1
ATOM 1747 N N . ARG A 1 228 ? 25.684 3.071 -33.847 1.00 90.62 228 ARG A N 1
ATOM 1748 C CA . ARG A 1 228 ? 26.091 4.482 -33.778 1.00 90.62 228 ARG A CA 1
ATOM 1749 C C . ARG A 1 228 ? 27.551 4.627 -33.344 1.00 90.62 228 ARG A C 1
ATOM 1751 O O . ARG A 1 228 ? 28.288 5.385 -33.972 1.00 90.62 228 ARG A O 1
ATOM 1758 N N . LEU A 1 229 ? 27.978 3.878 -32.329 1.00 92.88 229 LEU A N 1
ATOM 1759 C CA . LEU A 1 229 ? 29.353 3.894 -31.834 1.00 92.88 229 LEU A CA 1
ATOM 1760 C C . LEU A 1 229 ? 30.350 3.469 -32.919 1.00 92.88 229 LEU A C 1
ATOM 1762 O O . LEU A 1 229 ? 31.373 4.129 -33.095 1.00 92.88 229 LEU A O 1
ATOM 1766 N N . ALA A 1 230 ? 30.037 2.413 -33.679 1.00 93.38 230 ALA A N 1
ATOM 1767 C CA . ALA A 1 230 ? 30.872 1.959 -34.792 1.00 93.38 230 ALA A CA 1
ATOM 1768 C C . ALA A 1 230 ? 31.035 3.049 -35.869 1.00 93.38 230 ALA A C 1
ATOM 1770 O O . ALA A 1 230 ? 32.160 3.382 -36.240 1.00 93.38 230 ALA A O 1
ATOM 1771 N N . ALA A 1 231 ? 29.937 3.685 -36.290 1.00 93.62 231 ALA A N 1
ATOM 1772 C CA . ALA A 1 231 ? 29.977 4.776 -37.267 1.00 93.62 231 ALA A CA 1
ATOM 1773 C C . ALA A 1 231 ? 30.752 6.009 -36.757 1.00 93.62 231 ALA A C 1
ATOM 1775 O O . ALA A 1 231 ? 31.491 6.647 -37.510 1.00 93.62 231 ALA A O 1
ATOM 1776 N N . LEU A 1 232 ? 30.618 6.346 -35.469 1.00 94.19 232 LEU A N 1
ATOM 1777 C CA . LEU A 1 232 ? 31.353 7.453 -34.848 1.00 94.19 232 LEU A CA 1
ATOM 1778 C C . LEU A 1 232 ? 32.845 7.156 -34.698 1.00 94.19 232 LEU A C 1
ATOM 1780 O O . LEU A 1 232 ? 33.658 8.069 -34.830 1.00 94.19 232 LEU A O 1
ATOM 1784 N N . ARG A 1 233 ? 33.216 5.894 -34.469 1.00 95.00 233 ARG A N 1
ATOM 1785 C CA . ARG A 1 233 ? 34.615 5.461 -34.459 1.00 95.00 233 ARG A CA 1
ATOM 1786 C C . ARG A 1 233 ? 35.248 5.642 -35.838 1.00 95.00 233 ARG A C 1
ATOM 1788 O O . ARG A 1 233 ? 36.306 6.253 -35.946 1.00 95.00 233 ARG A O 1
ATOM 1795 N N . GLU A 1 234 ? 34.556 5.231 -36.898 1.00 95.19 234 GLU A N 1
ATOM 1796 C CA . GLU A 1 234 ? 35.012 5.467 -38.274 1.00 95.19 234 GLU A CA 1
ATOM 1797 C C . GLU A 1 234 ? 35.109 6.961 -38.623 1.00 95.19 234 GLU A C 1
ATOM 1799 O O . GLU A 1 234 ? 36.007 7.374 -39.360 1.00 95.19 234 GLU A O 1
ATOM 1804 N N . ALA A 1 235 ? 34.183 7.787 -38.124 1.00 94.25 235 ALA A N 1
ATOM 1805 C CA . ALA A 1 235 ? 34.238 9.238 -38.292 1.00 94.25 235 ALA A CA 1
ATOM 1806 C C . ALA A 1 235 ? 35.453 9.843 -37.570 1.00 94.25 235 ALA A C 1
ATOM 1808 O O . ALA A 1 235 ? 36.179 10.634 -38.168 1.00 94.25 235 ALA A O 1
ATOM 1809 N N . GLN A 1 236 ? 35.727 9.418 -36.332 1.00 96.19 236 GLN A N 1
ATOM 1810 C CA . GLN A 1 236 ? 36.914 9.826 -35.580 1.00 96.19 236 GLN A CA 1
ATOM 1811 C C . GLN A 1 236 ? 38.206 9.469 -36.329 1.00 96.19 236 GLN A C 1
ATOM 1813 O O . GLN A 1 236 ? 39.087 10.319 -36.459 1.00 96.19 236 GLN A O 1
ATOM 1818 N N . ASP A 1 237 ? 38.312 8.245 -36.849 1.00 96.62 237 ASP A N 1
ATOM 1819 C CA . ASP A 1 237 ? 39.498 7.786 -37.580 1.00 96.62 237 ASP A CA 1
ATOM 1820 C C . ASP A 1 237 ? 39.706 8.573 -38.883 1.00 96.62 237 ASP A C 1
ATOM 1822 O O . ASP A 1 237 ? 40.838 8.879 -39.265 1.00 96.62 237 ASP A O 1
ATOM 1826 N N . ARG A 1 238 ? 38.615 8.946 -39.568 1.00 96.31 238 ARG A N 1
ATOM 1827 C CA . ARG A 1 238 ? 38.667 9.816 -40.753 1.00 96.31 238 ARG A CA 1
ATOM 1828 C C . ARG A 1 238 ? 39.127 11.230 -40.406 1.00 96.31 238 ARG A C 1
ATOM 1830 O O . ARG A 1 238 ? 40.032 11.727 -41.076 1.00 96.31 238 ARG A O 1
ATOM 1837 N N . SER A 1 239 ? 38.574 11.847 -39.362 1.00 95.81 239 SER A N 1
ATOM 1838 C CA . SER A 1 239 ? 38.997 13.184 -38.919 1.00 95.81 239 SER A CA 1
ATOM 1839 C C . SER A 1 239 ? 40.450 13.198 -38.438 1.00 95.81 239 SER A C 1
ATOM 1841 O O . SER A 1 239 ? 41.161 14.170 -38.676 1.00 95.81 239 SER A O 1
ATOM 1843 N N . ALA A 1 240 ? 40.933 12.109 -37.828 1.00 96.44 240 ALA A N 1
ATOM 1844 C CA . ALA A 1 240 ? 42.331 11.983 -37.415 1.00 96.44 240 ALA A CA 1
ATOM 1845 C C . ALA A 1 240 ? 43.279 11.996 -38.623 1.00 96.44 240 ALA A C 1
ATOM 1847 O O . ALA A 1 240 ? 44.226 12.780 -38.656 1.00 96.44 240 ALA A O 1
ATOM 1848 N N . ARG A 1 241 ? 42.974 11.206 -39.662 1.00 97.12 241 ARG A N 1
ATOM 1849 C CA . ARG A 1 241 ? 43.748 11.211 -40.915 1.00 97.12 241 ARG A CA 1
ATOM 1850 C C . ARG A 1 241 ? 43.690 12.557 -41.639 1.00 97.12 241 ARG A C 1
ATOM 1852 O O . ARG A 1 241 ? 44.692 12.981 -42.212 1.00 97.12 241 ARG A O 1
ATOM 1859 N N . ALA A 1 242 ? 42.536 13.228 -41.624 1.00 95.38 242 ALA A N 1
ATOM 1860 C CA . ALA A 1 242 ? 42.380 14.556 -42.217 1.00 95.38 242 ALA A CA 1
ATOM 1861 C C . ALA A 1 242 ? 43.259 15.598 -41.508 1.00 95.38 242 ALA A C 1
ATOM 1863 O O . ALA A 1 242 ? 43.962 16.355 -42.175 1.00 95.38 242 ALA A O 1
ATOM 1864 N N . TYR A 1 243 ? 43.290 15.572 -40.173 1.00 97.06 243 TYR A N 1
ATOM 1865 C CA . TYR A 1 243 ? 44.171 16.417 -39.370 1.00 97.06 243 TYR A CA 1
ATOM 1866 C C . TYR A 1 243 ? 45.657 16.146 -39.651 1.00 97.06 243 TYR A C 1
ATOM 1868 O O . TYR A 1 243 ? 46.406 17.082 -39.913 1.00 97.06 243 TYR A O 1
ATOM 1876 N N . GLU A 1 244 ? 46.086 14.880 -39.695 1.00 96.75 244 GLU A N 1
ATOM 1877 C CA . GLU A 1 244 ? 47.474 14.518 -40.031 1.00 96.75 244 GLU A CA 1
ATOM 1878 C C . GLU A 1 244 ? 47.890 14.964 -41.440 1.00 96.75 244 GLU A C 1
ATOM 1880 O O . GLU A 1 244 ? 49.050 15.298 -41.691 1.00 96.75 244 GLU A O 1
ATOM 1885 N N . LEU A 1 245 ? 46.965 14.932 -42.402 1.00 96.94 245 LEU A N 1
ATOM 1886 C CA . LEU A 1 245 ? 47.217 15.430 -43.750 1.00 96.94 245 LEU A CA 1
ATOM 1887 C C . LEU A 1 245 ? 47.308 16.961 -43.773 1.00 96.94 245 LEU A C 1
ATOM 1889 O O . LEU A 1 245 ? 48.193 17.496 -44.442 1.00 96.94 245 LEU A O 1
ATOM 1893 N N . ALA A 1 246 ? 46.422 17.652 -43.052 1.00 95.62 246 ALA A N 1
ATOM 1894 C CA . ALA A 1 246 ? 46.446 19.106 -42.927 1.00 95.62 246 ALA A CA 1
ATOM 1895 C C . ALA A 1 246 ? 47.753 19.582 -42.273 1.00 95.62 246 ALA A C 1
ATOM 1897 O O . ALA A 1 246 ? 48.435 20.434 -42.836 1.00 95.62 246 ALA A O 1
ATOM 1898 N N . ASP A 1 247 ? 48.175 18.964 -41.167 1.00 95.75 247 ASP A N 1
ATOM 1899 C CA . ASP A 1 247 ? 49.442 19.283 -40.496 1.00 95.75 247 ASP A CA 1
ATOM 1900 C C . ASP A 1 247 ? 50.647 19.094 -41.434 1.00 95.75 247 ASP A C 1
ATOM 1902 O O . ASP A 1 247 ? 51.487 19.984 -41.570 1.00 95.75 247 ASP A O 1
ATOM 1906 N N . ARG A 1 248 ? 50.699 17.982 -42.182 1.00 96.56 248 ARG A N 1
ATOM 1907 C CA . ARG A 1 248 ? 51.762 17.754 -43.178 1.00 96.56 248 ARG A CA 1
ATOM 1908 C C . ARG A 1 248 ? 51.780 18.809 -44.283 1.00 96.56 248 ARG A C 1
ATOM 1910 O O . ARG A 1 248 ? 52.851 19.290 -44.644 1.00 96.56 248 ARG A O 1
ATOM 1917 N N . ARG A 1 249 ? 50.614 19.182 -44.819 1.00 95.25 249 ARG A N 1
ATOM 1918 C CA . ARG A 1 249 ? 50.499 20.212 -45.866 1.00 95.25 249 ARG A CA 1
ATOM 1919 C C . ARG A 1 249 ? 50.867 21.600 -45.352 1.00 95.25 249 ARG A C 1
ATOM 1921 O O . ARG A 1 249 ? 51.498 22.355 -46.084 1.00 95.25 249 ARG A O 1
ATOM 1928 N N . TYR A 1 250 ? 50.517 21.918 -44.109 1.00 96.25 250 TYR A N 1
ATOM 1929 C CA . TYR A 1 250 ? 50.888 23.175 -43.466 1.00 96.25 250 TYR A CA 1
ATOM 1930 C C . TYR A 1 250 ? 52.404 23.272 -43.280 1.00 96.25 250 TYR A C 1
ATOM 1932 O O . TYR A 1 250 ? 53.007 24.266 -43.672 1.00 96.25 250 TYR A O 1
ATOM 1940 N N . ARG A 1 251 ? 53.046 22.203 -42.788 1.00 94.19 251 ARG A N 1
ATOM 1941 C CA . ARG A 1 251 ? 54.515 22.131 -42.668 1.00 94.19 251 ARG A CA 1
ATOM 1942 C C . ARG A 1 251 ? 55.232 22.251 -44.013 1.00 94.19 251 ARG A C 1
ATOM 1944 O O . ARG A 1 251 ? 56.340 22.769 -44.063 1.00 94.19 251 ARG A O 1
ATOM 1951 N N . ALA A 1 252 ? 54.600 21.794 -45.091 1.00 95.19 252 ALA A N 1
ATOM 1952 C CA . ALA A 1 252 ? 55.083 21.965 -46.460 1.00 95.19 252 ALA A CA 1
ATOM 1953 C C . ALA A 1 252 ? 54.754 23.349 -47.067 1.00 95.19 252 ALA A C 1
ATOM 1955 O O . ALA A 1 252 ? 55.038 23.578 -48.239 1.00 95.19 252 ALA A O 1
ATOM 1956 N N . GLY A 1 253 ? 54.116 24.255 -46.315 1.00 93.56 253 GLY A N 1
ATOM 1957 C CA . GLY A 1 253 ? 53.723 25.593 -46.773 1.00 93.56 253 GLY A CA 1
ATOM 1958 C C . GLY A 1 253 ? 52.577 25.614 -47.791 1.00 93.56 253 GLY A C 1
ATOM 1959 O O . GLY A 1 253 ? 52.358 26.630 -48.440 1.00 93.56 253 GLY A O 1
ATOM 1960 N N . SER A 1 254 ? 51.858 24.501 -47.967 1.00 94.00 254 SER A N 1
ATOM 1961 C CA . SER A 1 254 ? 50.835 24.333 -49.013 1.00 94.00 254 SER A CA 1
ATOM 1962 C C . SER A 1 254 ? 49.422 24.760 -48.594 1.00 94.00 254 SER A C 1
ATOM 1964 O O . SER A 1 254 ? 48.560 24.895 -49.457 1.00 94.00 254 SER A O 1
ATOM 1966 N N . ILE A 1 255 ? 49.158 24.923 -47.294 1.00 94.31 255 ILE A N 1
ATOM 1967 C CA . ILE A 1 255 ? 47.873 25.392 -46.739 1.00 94.31 255 ILE A CA 1
ATOM 1968 C C . ILE A 1 255 ? 48.117 26.370 -45.584 1.00 94.31 255 ILE A C 1
ATOM 1970 O O . ILE A 1 255 ? 49.225 26.424 -45.045 1.00 94.31 255 ILE A O 1
ATOM 1974 N N . GLY A 1 256 ? 47.089 27.119 -45.178 1.00 94.56 256 GLY A N 1
ATOM 1975 C CA . GLY A 1 256 ? 47.178 28.049 -44.052 1.00 94.56 256 GLY A CA 1
ATOM 1976 C C . GLY A 1 256 ? 47.025 27.362 -42.691 1.00 94.56 256 GLY A C 1
ATOM 1977 O O . GLY A 1 256 ? 46.455 26.279 -42.580 1.00 94.56 256 GLY A O 1
ATOM 1978 N N . TRP A 1 257 ? 47.476 28.020 -41.616 1.00 93.94 257 TRP A N 1
ATOM 1979 C CA . TRP A 1 257 ? 47.276 27.527 -40.239 1.00 93.94 257 TRP A CA 1
ATOM 1980 C C . TRP A 1 257 ? 45.791 27.364 -39.877 1.00 93.94 257 TRP A C 1
ATOM 1982 O O . TRP A 1 257 ? 45.416 26.466 -39.126 1.00 93.94 257 TRP A O 1
ATOM 1992 N N . LEU A 1 258 ? 44.929 28.211 -40.447 1.00 95.19 258 LEU A 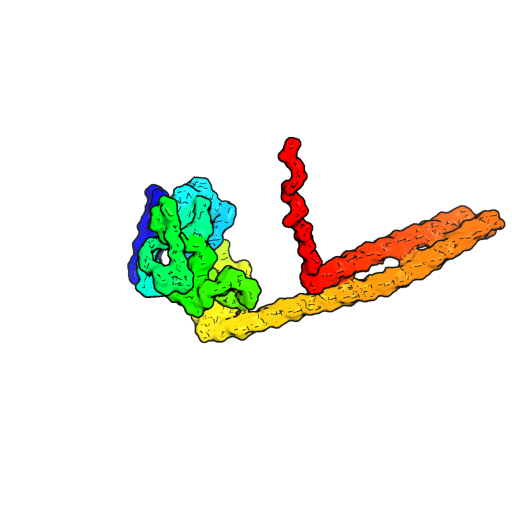N 1
ATOM 1993 C CA . LEU A 1 258 ? 43.487 28.156 -40.223 1.00 95.19 258 LEU A CA 1
ATOM 1994 C C . LEU A 1 258 ? 42.879 26.815 -40.674 1.00 95.19 258 LEU A C 1
ATOM 1996 O O . LEU A 1 258 ? 42.028 26.276 -39.972 1.00 95.19 258 LEU A O 1
ATOM 2000 N N . ASP A 1 259 ? 43.372 26.224 -41.766 1.00 93.19 259 ASP A N 1
ATOM 2001 C CA . ASP A 1 259 ? 42.920 24.911 -42.249 1.00 93.19 259 ASP A CA 1
ATOM 2002 C C . ASP A 1 259 ? 43.283 23.781 -41.268 1.00 93.19 259 ASP A C 1
ATOM 2004 O O . ASP A 1 259 ? 42.516 22.834 -41.075 1.00 93.19 259 ASP A O 1
ATOM 2008 N N . VAL A 1 260 ? 44.431 23.901 -40.589 1.00 95.56 260 VAL A N 1
ATOM 2009 C CA . VAL A 1 260 ? 44.851 22.970 -39.528 1.00 95.56 260 VAL A CA 1
ATOM 2010 C C . VAL A 1 260 ? 43.933 23.086 -38.313 1.00 95.56 260 VAL A C 1
ATOM 2012 O O . VAL A 1 260 ? 43.522 22.064 -37.763 1.00 95.56 260 VAL A O 1
ATOM 2015 N N . LEU A 1 261 ? 43.574 24.310 -37.911 1.00 96.19 261 LEU A N 1
ATOM 2016 C CA . LEU A 1 261 ? 42.654 24.551 -36.795 1.00 96.19 261 LEU A CA 1
ATOM 2017 C C . LEU A 1 261 ? 41.247 24.013 -37.077 1.00 96.19 261 LEU A C 1
ATOM 2019 O O . LEU A 1 261 ? 40.638 23.425 -36.183 1.00 96.19 261 LEU A O 1
ATOM 2023 N N . VAL A 1 262 ? 40.745 24.159 -38.307 1.00 97.06 262 VAL A N 1
ATOM 2024 C CA . VAL A 1 262 ? 39.462 23.566 -38.721 1.00 97.06 262 VAL A CA 1
ATOM 2025 C C . VAL A 1 262 ? 39.525 22.041 -38.608 1.00 97.06 262 VAL A C 1
ATOM 2027 O O . VAL A 1 262 ? 38.703 21.449 -37.912 1.00 97.06 262 VAL A O 1
ATOM 2030 N N . ALA A 1 263 ? 40.558 21.403 -39.171 1.00 94.69 263 ALA A N 1
ATOM 2031 C CA . ALA A 1 263 ? 40.724 19.951 -39.078 1.00 94.69 263 ALA A CA 1
ATOM 2032 C C . ALA A 1 263 ? 40.896 19.456 -37.625 1.00 94.69 263 ALA A C 1
ATOM 2034 O O . ALA A 1 263 ? 40.417 18.378 -37.262 1.00 94.69 263 ALA A O 1
ATOM 2035 N N . GLN A 1 264 ? 41.554 20.244 -36.768 1.00 96.75 264 GLN A N 1
ATOM 2036 C CA . GLN A 1 264 ? 41.690 19.954 -35.341 1.00 96.75 264 GLN A CA 1
ATOM 2037 C C . GLN A 1 264 ? 40.344 20.057 -34.608 1.00 96.75 264 GLN A C 1
ATOM 2039 O O . GLN A 1 264 ? 40.017 19.180 -33.805 1.00 96.75 264 GLN A O 1
ATOM 2044 N N . SER A 1 265 ? 39.557 21.098 -34.893 1.00 97.25 265 SER A N 1
ATOM 2045 C CA . SER A 1 265 ? 38.204 21.284 -34.358 1.00 97.25 265 SER A CA 1
ATOM 2046 C C . SER A 1 265 ? 37.295 20.111 -34.738 1.00 97.25 265 SER A C 1
ATOM 2048 O O . SER A 1 265 ? 36.644 19.526 -33.869 1.00 97.25 265 SER A O 1
ATOM 2050 N N . ASP A 1 266 ? 37.331 19.684 -36.002 1.00 95.31 266 ASP A N 1
ATOM 2051 C CA . ASP A 1 266 ? 36.550 18.547 -36.502 1.00 95.31 266 ASP A CA 1
ATOM 2052 C C . ASP A 1 266 ? 36.936 17.227 -35.816 1.00 95.31 266 ASP A C 1
ATOM 2054 O O . ASP A 1 266 ? 36.071 16.419 -35.460 1.00 95.31 266 ASP A O 1
ATOM 2058 N N . LEU A 1 267 ? 38.231 16.999 -35.570 1.00 96.81 267 LEU A N 1
ATOM 2059 C CA . LEU A 1 267 ? 38.704 15.840 -34.807 1.00 96.81 267 LEU A CA 1
ATOM 2060 C C . LEU A 1 267 ? 38.219 15.876 -33.352 1.00 96.81 267 LEU A C 1
ATOM 2062 O O . LEU A 1 267 ? 37.789 14.847 -32.822 1.00 96.81 267 LEU A O 1
ATOM 2066 N N . LEU A 1 268 ? 38.280 17.034 -32.694 1.00 96.88 268 LEU A N 1
ATOM 2067 C CA . LEU A 1 268 ? 37.797 17.190 -31.321 1.00 96.88 268 LEU A CA 1
ATOM 2068 C C . LEU A 1 268 ? 36.283 16.953 -31.231 1.00 96.88 268 LEU A C 1
ATOM 2070 O O . LEU A 1 268 ? 35.837 16.233 -30.335 1.00 96.88 268 LEU A O 1
ATOM 2074 N N . ALA A 1 269 ? 35.505 17.466 -32.185 1.00 96.56 269 ALA A N 1
ATOM 2075 C CA . ALA A 1 269 ? 34.064 17.232 -32.271 1.00 96.56 269 ALA A CA 1
ATOM 2076 C C . ALA A 1 269 ? 33.724 15.745 -32.490 1.00 96.56 269 ALA A C 1
ATOM 2078 O O . ALA A 1 269 ? 32.835 15.199 -31.821 1.00 96.56 269 ALA A O 1
ATOM 2079 N N . ALA A 1 270 ? 34.462 15.057 -33.368 1.00 94.69 270 ALA A N 1
ATOM 2080 C CA . ALA A 1 270 ? 34.297 13.622 -33.601 1.00 94.69 270 ALA A CA 1
ATOM 2081 C C . ALA A 1 270 ? 34.634 12.792 -32.347 1.00 94.69 270 ALA A C 1
ATOM 2083 O O . ALA A 1 270 ? 33.861 11.913 -31.959 1.00 94.69 270 ALA A O 1
ATOM 2084 N N . ARG A 1 271 ? 35.734 13.117 -31.651 1.00 96.62 271 ARG A N 1
ATOM 2085 C CA . ARG A 1 271 ? 36.117 12.480 -30.376 1.00 96.62 271 ARG A CA 1
ATOM 2086 C C . ARG A 1 271 ? 35.071 12.696 -29.285 1.00 96.62 271 ARG A C 1
ATOM 2088 O O . ARG A 1 271 ? 34.715 11.746 -28.588 1.00 96.62 271 ARG A O 1
ATOM 2095 N N . ALA A 1 272 ? 34.556 13.918 -29.147 1.00 96.19 272 ALA A N 1
ATOM 2096 C CA . ALA A 1 272 ? 33.509 14.235 -28.179 1.00 96.19 272 ALA A CA 1
ATOM 2097 C C . ALA A 1 272 ? 32.226 13.434 -28.452 1.00 96.19 272 ALA A C 1
ATOM 2099 O O . ALA A 1 272 ? 31.634 12.877 -27.525 1.00 96.19 272 ALA A O 1
ATOM 2100 N N . SER A 1 273 ? 31.839 13.311 -29.725 1.00 93.19 273 SER A N 1
ATOM 2101 C CA . SER A 1 273 ? 30.673 12.527 -30.148 1.00 93.19 273 SER A CA 1
ATOM 2102 C C . SER A 1 273 ? 30.847 11.030 -29.869 1.00 93.19 273 SER A C 1
ATOM 2104 O O . SER A 1 273 ? 29.941 10.402 -29.320 1.00 93.19 273 SER A O 1
ATOM 2106 N N . HIS A 1 274 ? 32.018 10.460 -30.171 1.00 93.81 274 HIS A N 1
ATOM 2107 C CA . HIS A 1 274 ? 32.337 9.062 -29.862 1.00 93.81 274 HIS A CA 1
ATOM 2108 C C . HIS A 1 274 ? 32.320 8.792 -28.347 1.00 93.81 274 HIS A C 1
ATOM 2110 O O . HIS A 1 274 ? 31.681 7.844 -27.891 1.00 93.81 274 HIS A O 1
ATOM 2116 N N . ALA A 1 275 ? 32.936 9.665 -27.542 1.00 93.50 275 ALA A N 1
ATOM 2117 C CA . ALA A 1 275 ? 32.912 9.553 -26.083 1.00 93.50 275 ALA A CA 1
ATOM 2118 C C . ALA A 1 275 ? 31.487 9.661 -25.508 1.00 93.50 275 ALA A C 1
ATOM 2120 O O . ALA A 1 275 ? 31.139 8.943 -24.570 1.00 93.50 275 ALA A O 1
ATOM 2121 N N . ALA A 1 276 ? 30.638 10.526 -26.073 1.00 92.88 276 ALA A N 1
ATOM 2122 C CA . ALA A 1 276 ? 29.236 10.630 -25.677 1.00 92.88 276 ALA A CA 1
ATOM 2123 C C . ALA A 1 276 ? 28.447 9.344 -25.978 1.00 92.88 276 ALA A C 1
ATOM 2125 O O . ALA A 1 276 ? 27.737 8.861 -25.097 1.00 92.88 276 ALA A O 1
ATOM 2126 N N . SER A 1 277 ? 28.633 8.759 -27.164 1.00 91.69 277 SER A N 1
ATOM 2127 C CA . SER A 1 277 ? 27.996 7.495 -27.559 1.00 91.69 277 SER A CA 1
ATOM 2128 C C . SER A 1 277 ? 28.449 6.318 -26.686 1.00 91.69 277 SER A C 1
ATOM 2130 O O . SER A 1 277 ? 27.634 5.525 -26.218 1.00 91.69 277 SER A O 1
ATOM 2132 N N . LEU A 1 278 ? 29.738 6.259 -26.331 1.00 92.25 278 LEU A N 1
ATOM 2133 C CA . LEU A 1 278 ? 30.258 5.246 -25.407 1.00 92.25 278 LEU A CA 1
ATOM 2134 C C . LEU A 1 278 ? 29.600 5.331 -24.018 1.00 92.25 278 LEU A C 1
ATOM 2136 O O . LEU A 1 278 ? 29.272 4.305 -23.412 1.00 92.25 278 LEU A O 1
ATOM 2140 N N . ARG A 1 279 ? 29.367 6.553 -23.516 1.00 92.81 279 ARG A N 1
ATOM 2141 C CA . ARG A 1 279 ? 28.612 6.767 -22.271 1.00 92.81 279 ARG A CA 1
ATOM 2142 C C . ARG A 1 279 ? 27.167 6.287 -22.404 1.00 92.81 279 ARG A C 1
ATOM 2144 O O . ARG A 1 279 ? 26.697 5.581 -21.517 1.00 92.81 279 ARG A O 1
ATOM 2151 N N . GLN A 1 280 ? 26.482 6.618 -23.500 1.00 89.19 280 GLN A N 1
ATOM 2152 C CA . GLN A 1 280 ? 25.102 6.176 -23.741 1.00 89.19 280 GLN A CA 1
ATOM 2153 C C . GLN A 1 280 ? 24.987 4.651 -23.820 1.00 89.19 280 GLN A C 1
ATOM 2155 O O . GLN A 1 280 ? 24.104 4.078 -23.186 1.00 89.19 280 GLN A O 1
ATOM 2160 N N . L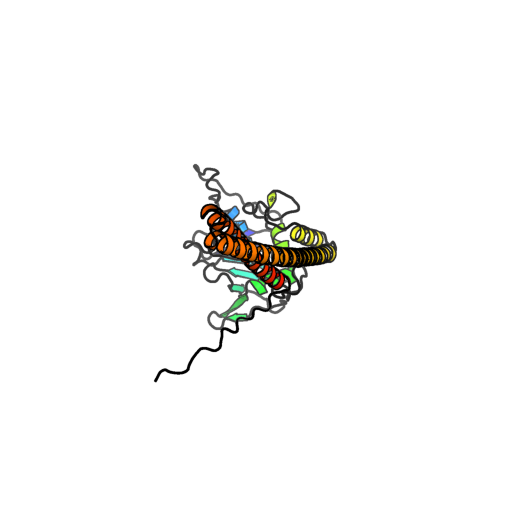EU A 1 281 ? 25.921 3.980 -24.499 1.00 91.12 281 LEU A N 1
ATOM 2161 C CA . LEU A 1 281 ? 25.968 2.519 -24.554 1.00 91.12 281 LEU A CA 1
ATOM 2162 C C . LEU A 1 281 ? 26.151 1.901 -23.161 1.00 91.12 281 LEU A C 1
ATOM 2164 O O . LEU A 1 281 ? 25.526 0.892 -22.833 1.00 91.12 281 LEU A O 1
ATOM 2168 N N . SER A 1 282 ? 26.999 2.514 -22.334 1.00 88.62 282 SER A N 1
ATOM 2169 C CA . SER A 1 282 ? 27.242 2.056 -20.963 1.00 88.62 282 SER A CA 1
ATOM 2170 C C . SER A 1 282 ? 25.979 2.165 -20.104 1.00 88.62 282 SER A C 1
ATOM 2172 O O . SER A 1 282 ? 25.651 1.225 -19.383 1.00 88.62 282 SER A O 1
ATOM 2174 N N . LEU A 1 283 ? 25.227 3.264 -20.232 1.00 88.88 283 LEU A N 1
ATOM 2175 C CA . LEU A 1 283 ? 23.930 3.435 -19.568 1.00 88.88 283 LEU A CA 1
ATOM 2176 C C . LEU A 1 283 ? 22.896 2.417 -20.066 1.00 88.88 283 LEU A C 1
ATOM 2178 O O . LEU A 1 283 ? 22.289 1.729 -19.251 1.00 88.88 283 LEU A O 1
ATOM 2182 N N . ALA A 1 284 ? 22.770 2.233 -21.384 1.00 85.81 284 ALA A N 1
ATOM 2183 C CA . ALA A 1 284 ? 21.852 1.255 -21.969 1.00 85.81 284 ALA A CA 1
ATOM 2184 C C . ALA A 1 284 ? 22.151 -0.182 -21.502 1.00 85.81 284 ALA A C 1
ATOM 2186 O O . ALA A 1 284 ? 21.236 -0.971 -21.267 1.00 85.81 284 ALA A O 1
ATOM 2187 N N . ARG A 1 285 ? 23.432 -0.527 -21.309 1.00 84.50 285 ARG A N 1
ATOM 2188 C CA . ARG A 1 285 ? 23.841 -1.823 -20.747 1.00 84.50 285 ARG A CA 1
ATOM 2189 C C . ARG A 1 285 ? 23.411 -1.980 -19.289 1.00 84.50 285 ARG A C 1
ATOM 2191 O O . ARG A 1 285 ? 22.955 -3.058 -18.913 1.00 84.50 285 ARG A O 1
ATOM 2198 N N . VAL A 1 286 ? 23.552 -0.931 -18.479 1.00 86.62 286 VAL A N 1
ATOM 2199 C CA . VAL A 1 286 ? 23.076 -0.923 -17.087 1.00 86.62 286 VAL A CA 1
ATOM 2200 C C . VAL A 1 286 ? 21.554 -1.065 -17.039 1.00 86.62 286 VAL A C 1
ATOM 2202 O O . VAL A 1 286 ? 21.047 -1.843 -16.236 1.00 86.62 286 VAL A O 1
ATOM 2205 N N . ASP A 1 287 ? 20.823 -0.376 -17.912 1.00 80.31 287 ASP A N 1
ATOM 2206 C CA . ASP A 1 287 ? 19.360 -0.451 -17.966 1.00 80.31 287 ASP A CA 1
ATOM 2207 C C . ASP A 1 287 ? 18.867 -1.831 -18.418 1.00 80.31 287 ASP A C 1
ATOM 2209 O O . ASP A 1 287 ? 17.941 -2.375 -17.818 1.00 80.31 287 ASP A O 1
ATOM 2213 N N . LEU A 1 288 ? 19.533 -2.454 -19.396 1.00 82.38 288 LEU A N 1
ATOM 2214 C CA . LEU A 1 288 ? 19.265 -3.843 -19.776 1.00 82.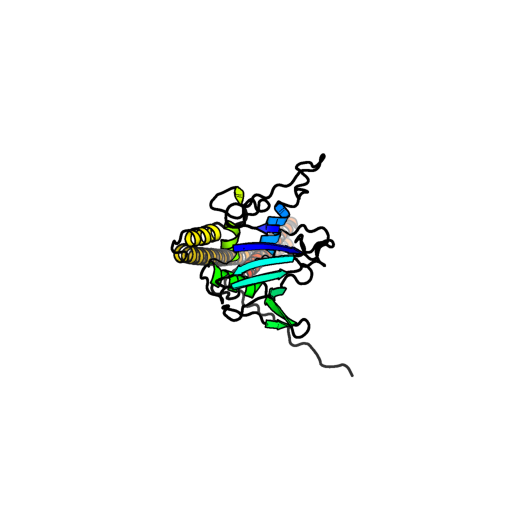38 288 LEU A CA 1
ATOM 2215 C C . LEU A 1 288 ? 19.522 -4.804 -18.607 1.00 82.38 288 LEU A C 1
ATOM 2217 O O . LEU A 1 288 ? 18.712 -5.691 -18.350 1.00 82.38 288 LEU A O 1
ATOM 2221 N N . PHE A 1 289 ? 20.624 -4.619 -17.878 1.00 79.81 289 PHE A N 1
ATOM 2222 C CA . PHE A 1 289 ? 20.949 -5.446 -16.715 1.00 79.81 289 PHE A CA 1
ATOM 2223 C C . PHE A 1 289 ? 19.915 -5.296 -15.588 1.00 79.81 289 PHE A C 1
ATOM 2225 O O . PHE A 1 289 ? 19.499 -6.289 -14.994 1.00 79.81 289 PHE A O 1
ATOM 2232 N N . LYS A 1 290 ? 19.443 -4.070 -15.328 1.00 77.19 290 LYS A N 1
ATOM 2233 C CA . LYS A 1 290 ? 18.339 -3.811 -14.390 1.00 77.19 290 LYS A CA 1
ATOM 2234 C C . LYS A 1 290 ? 17.051 -4.497 -14.839 1.00 77.19 290 LYS A C 1
ATOM 2236 O O . LYS A 1 290 ? 16.410 -5.165 -14.035 1.00 77.19 290 LYS A O 1
ATOM 2241 N N . ALA A 1 291 ? 16.694 -4.369 -16.116 1.00 75.06 291 ALA A N 1
ATOM 2242 C CA . ALA A 1 291 ? 15.479 -4.956 -16.671 1.00 75.06 291 ALA A CA 1
ATOM 2243 C C . ALA A 1 291 ? 15.496 -6.498 -16.655 1.00 75.06 291 ALA A C 1
ATOM 2245 O O . ALA A 1 291 ? 14.443 -7.118 -16.532 1.00 75.06 291 ALA A O 1
ATOM 2246 N N . LEU A 1 292 ? 16.677 -7.124 -16.741 1.00 77.00 292 LEU A N 1
ATOM 2247 C CA . LEU A 1 292 ? 16.856 -8.582 -16.667 1.00 77.00 292 LEU A CA 1
ATOM 2248 C C . LEU A 1 292 ? 16.781 -9.155 -15.242 1.00 77.00 292 LEU A C 1
ATOM 2250 O O . LEU A 1 292 ? 16.909 -10.365 -15.078 1.00 77.00 292 LEU A O 1
ATOM 2254 N N . GLY A 1 293 ? 16.552 -8.326 -14.221 1.00 69.31 293 GLY A N 1
ATOM 2255 C CA . GLY A 1 293 ? 16.378 -8.793 -12.844 1.00 69.31 293 GLY A CA 1
ATOM 2256 C C . GLY A 1 293 ? 17.602 -8.631 -11.945 1.00 69.31 293 GLY A C 1
ATOM 2257 O O . GLY A 1 293 ? 17.652 -9.272 -10.905 1.00 69.31 293 GLY A O 1
ATOM 2258 N N . GLY A 1 294 ? 18.564 -7.776 -12.319 1.00 60.84 294 GLY A N 1
ATOM 2259 C CA . GLY A 1 294 ? 19.537 -7.158 -11.408 1.00 60.84 294 GLY A CA 1
ATOM 2260 C C . GLY A 1 294 ? 20.127 -8.068 -10.322 1.00 60.84 294 GLY A C 1
ATOM 2261 O O . GLY A 1 294 ? 19.776 -7.936 -9.156 1.00 60.84 294 GLY A O 1
ATOM 2262 N N . GLY A 1 295 ? 21.077 -8.936 -10.678 1.00 50.22 295 GLY A N 1
ATOM 2263 C CA . GLY A 1 295 ? 21.830 -9.761 -9.722 1.00 50.22 295 GLY A CA 1
ATOM 2264 C C . GLY A 1 295 ? 22.875 -8.977 -8.918 1.00 50.22 295 GLY A C 1
ATOM 2265 O O . GLY A 1 295 ? 24.058 -9.294 -8.991 1.00 50.22 295 GLY A O 1
ATOM 2266 N N . TRP A 1 296 ? 22.472 -7.934 -8.190 1.00 49.53 296 TRP A N 1
ATOM 2267 C CA . TRP A 1 296 ? 23.353 -7.220 -7.263 1.00 49.53 296 TRP A CA 1
ATOM 2268 C C . TRP A 1 296 ? 23.049 -7.652 -5.822 1.00 49.53 296 TRP A C 1
ATOM 2270 O O . TRP A 1 296 ? 22.353 -6.953 -5.090 1.00 49.53 296 TRP A O 1
ATOM 2280 N N . SER A 1 297 ? 23.593 -8.794 -5.392 1.00 36.31 297 SER A N 1
ATOM 2281 C CA . SER A 1 297 ? 23.846 -9.021 -3.968 1.00 36.31 297 SER A CA 1
ATOM 2282 C C . SER A 1 297 ? 25.115 -8.252 -3.610 1.00 36.31 297 SER A C 1
ATOM 2284 O O . SER A 1 297 ? 26.223 -8.621 -3.995 1.00 36.31 297 SER A O 1
ATOM 2286 N N . ILE A 1 298 ? 24.964 -7.126 -2.913 1.00 40.09 298 ILE A N 1
ATOM 2287 C CA . ILE A 1 298 ? 26.097 -6.548 -2.193 1.00 40.09 298 ILE A CA 1
ATOM 2288 C C . ILE A 1 298 ? 26.300 -7.488 -1.003 1.00 40.09 298 ILE A C 1
ATOM 2290 O O . ILE A 1 298 ? 25.553 -7.396 -0.031 1.00 40.09 298 ILE A O 1
ATOM 2294 N N . ASP A 1 299 ? 27.248 -8.421 -1.089 1.00 35.44 299 ASP A N 1
ATOM 2295 C CA . ASP A 1 299 ? 27.739 -9.151 0.084 1.00 35.44 299 ASP A CA 1
ATOM 2296 C C . ASP A 1 299 ? 28.429 -8.140 1.006 1.00 35.44 299 ASP A C 1
ATOM 2298 O O . ASP A 1 299 ? 29.629 -7.883 0.942 1.00 35.44 299 ASP A O 1
ATOM 2302 N N . GLY A 1 300 ? 27.614 -7.481 1.822 1.00 40.44 300 GLY A N 1
ATOM 2303 C CA . GLY A 1 300 ? 27.999 -6.480 2.799 1.00 40.44 300 GLY A CA 1
ATOM 2304 C C . GLY A 1 300 ? 27.608 -6.933 4.195 1.00 40.44 300 GLY A C 1
ATOM 2305 O O . GLY A 1 300 ? 26.819 -6.258 4.842 1.00 40.44 300 GLY A O 1
ATOM 2306 N N . ALA A 1 301 ? 28.123 -8.080 4.649 1.00 35.72 301 ALA A N 1
ATOM 2307 C CA . ALA A 1 301 ? 28.035 -8.489 6.054 1.00 35.72 301 ALA A CA 1
ATOM 2308 C C . ALA A 1 301 ? 29.098 -9.535 6.447 1.00 35.72 301 ALA A C 1
ATOM 2310 O O . ALA A 1 301 ? 28.769 -10.564 7.018 1.00 35.72 301 ALA A O 1
ATOM 2311 N N . HIS A 1 302 ? 30.382 -9.276 6.181 1.00 30.94 302 HIS A N 1
ATOM 2312 C CA . HIS A 1 302 ? 31.481 -9.944 6.901 1.00 30.94 302 HIS A CA 1
ATOM 2313 C C . HIS A 1 302 ? 32.657 -8.985 7.115 1.00 30.94 302 HIS A C 1
ATOM 2315 O O . HIS A 1 302 ? 33.770 -9.218 6.659 1.00 30.94 302 HIS A O 1
ATOM 2321 N N . LEU A 1 303 ? 32.407 -7.886 7.827 1.00 36.53 303 LEU A N 1
ATOM 2322 C CA . LEU A 1 303 ? 33.458 -7.104 8.479 1.00 36.53 303 LEU A CA 1
ATOM 2323 C C . LEU A 1 303 ? 32.959 -6.649 9.857 1.00 36.53 303 LEU A C 1
ATOM 2325 O O . LEU A 1 303 ? 32.630 -5.485 10.064 1.00 36.53 303 LEU A O 1
ATOM 2329 N N . SER A 1 304 ? 32.908 -7.581 10.808 1.00 32.75 304 SER A N 1
ATOM 2330 C CA . SER A 1 304 ? 32.961 -7.248 12.231 1.00 32.75 304 SER A CA 1
ATOM 2331 C C . SER A 1 304 ? 33.902 -8.210 12.953 1.00 32.75 304 SER A C 1
ATOM 2333 O O . SER A 1 304 ? 33.754 -9.425 12.862 1.00 32.75 304 SER A O 1
ATOM 2335 N N . GLU A 1 305 ? 34.843 -7.604 13.678 1.00 34.19 305 GLU A N 1
ATOM 2336 C CA . GLU A 1 305 ? 35.632 -8.167 14.780 1.00 34.19 305 GLU A CA 1
ATOM 2337 C C . GLU A 1 305 ? 36.845 -9.045 14.437 1.00 34.19 305 GLU A C 1
ATOM 2339 O O . GLU A 1 305 ? 36.916 -10.238 14.723 1.00 34.19 305 GLU A O 1
ATOM 2344 N N . ARG A 1 306 ? 37.916 -8.378 13.992 1.00 33.72 306 ARG A N 1
ATOM 2345 C CA . ARG A 1 306 ? 39.246 -8.632 14.562 1.00 33.72 306 ARG A CA 1
ATOM 2346 C C . ARG A 1 306 ? 39.905 -7.310 14.961 1.00 33.72 306 ARG A C 1
ATOM 2348 O O . ARG A 1 306 ? 39.932 -6.375 14.171 1.00 33.72 306 ARG A O 1
ATOM 2355 N N . SER A 1 307 ? 40.461 -7.317 16.173 1.00 30.62 307 SER A N 1
ATOM 2356 C CA . SER A 1 307 ? 41.276 -6.287 16.841 1.00 30.62 307 SER A CA 1
ATOM 2357 C C . SER A 1 307 ? 40.551 -5.188 17.624 1.00 30.62 307 SER A C 1
ATOM 2359 O O . SER A 1 307 ? 40.363 -4.076 17.146 1.00 30.62 307 SER A O 1
ATOM 2361 N N . ALA A 1 308 ? 40.324 -5.478 18.907 1.00 32.72 308 ALA A N 1
ATOM 2362 C CA . ALA A 1 308 ? 40.766 -4.596 19.985 1.00 32.72 308 ALA A CA 1
ATOM 2363 C C . ALA A 1 308 ? 41.367 -5.465 21.109 1.00 32.72 308 ALA A C 1
ATOM 2365 O O . ALA A 1 308 ? 40.654 -6.165 21.826 1.00 32.72 308 ALA A O 1
ATOM 2366 N N . LYS A 1 309 ? 42.699 -5.470 21.180 1.00 35.53 309 LYS A N 1
ATOM 2367 C CA . LYS A 1 309 ? 43.453 -5.531 22.433 1.00 35.53 309 LYS A CA 1
ATOM 2368 C C . LYS A 1 309 ? 43.909 -4.109 22.715 1.00 35.53 309 LYS A C 1
ATOM 2370 O O . LYS A 1 309 ? 44.216 -3.423 21.712 1.00 35.53 309 LYS A O 1
#